Protein AF-A0A5S9M7Z3-F1 (afdb_monomer)

InterPro domains:
  IPR012963 HAAS transmembrane region [PF08006] (39-152)

Secondary structure (DSSP, 8-state):
---S-HHHHHHHHHHHHHTTSSTTHHHHHHHHHHHHHHHHHHHHHHTT--EE-HHHHHHHHHHHHHHHHHHHHHHHHHTTS-HHHHHHHHHHHHHHHHHHHHHHHHHHHHH---SEE--HHHHHHHHHHHHHHHHHHHHHTT--GGGGHHHHHHHHHHHHHHTT---HHHHHHHHHHHHHHHHHHHHHHHHHHHHHHHHHS--

Structure (mmCIF, N/CA/C/O backbone):
data_AF-A0A5S9M7Z3-F1
#
_entry.id   AF-A0A5S9M7Z3-F1
#
loop_
_atom_site.group_PDB
_atom_site.id
_atom_site.type_symbol
_atom_site.label_atom_id
_atom_site.label_alt_id
_atom_site.label_comp_id
_atom_site.label_asym_id
_atom_site.label_entity_id
_atom_site.label_seq_id
_atom_site.pdbx_PDB_ins_code
_atom_site.Cartn_x
_atom_site.Cartn_y
_atom_site.Cartn_z
_atom_site.occupancy
_atom_site.B_iso_or_equiv
_atom_site.auth_seq_id
_atom_site.auth_comp_id
_atom_site.auth_asym_id
_atom_site.auth_atom_id
_atom_site.pdbx_PDB_model_num
ATOM 1 N N . MET A 1 1 ? 24.357 5.853 -33.234 1.00 45.34 1 MET A N 1
ATOM 2 C CA . MET A 1 1 ? 24.648 4.728 -32.318 1.00 45.34 1 MET A CA 1
ATOM 3 C C . MET A 1 1 ? 23.392 4.121 -31.681 1.00 45.34 1 MET A C 1
ATOM 5 O O . MET A 1 1 ? 23.542 3.237 -30.861 1.00 45.34 1 MET A O 1
ATOM 9 N N . PHE A 1 2 ? 22.171 4.491 -32.098 1.00 53.12 2 PHE A N 1
ATOM 10 C CA . PHE A 1 2 ? 20.954 3.718 -31.812 1.00 53.12 2 PHE A CA 1
ATOM 11 C C . PHE A 1 2 ? 20.061 3.776 -33.053 1.00 53.12 2 PHE A C 1
ATOM 13 O O . PHE A 1 2 ? 19.566 4.842 -33.404 1.00 53.12 2 PHE A O 1
ATOM 20 N N . GLY A 1 3 ? 19.961 2.661 -33.772 1.00 53.69 3 GLY A N 1
ATOM 21 C CA . GLY A 1 3 ? 19.149 2.518 -34.987 1.00 53.69 3 GLY A CA 1
ATOM 22 C C . GLY A 1 3 ? 18.414 1.176 -35.057 1.00 53.69 3 GLY A C 1
ATOM 23 O O . GLY A 1 3 ? 17.932 0.806 -36.120 1.00 53.69 3 GLY A O 1
ATOM 24 N N . GLY A 1 4 ? 18.370 0.434 -33.945 1.00 66.19 4 GLY A N 1
ATOM 25 C CA . GLY A 1 4 ? 17.623 -0.818 -33.819 1.00 66.19 4 GLY A CA 1
ATOM 26 C C . GLY A 1 4 ? 16.216 -0.598 -33.258 1.00 66.19 4 GLY A C 1
ATOM 27 O O . GLY A 1 4 ? 15.961 0.411 -32.598 1.00 66.19 4 GLY A O 1
ATOM 28 N N . ASP A 1 5 ? 15.318 -1.554 -33.517 1.00 80.69 5 ASP A N 1
ATOM 29 C CA . ASP A 1 5 ? 13.967 -1.609 -32.942 1.00 80.69 5 ASP A CA 1
ATOM 30 C C . ASP A 1 5 ? 14.034 -1.465 -31.404 1.00 80.69 5 ASP A C 1
ATOM 32 O O . ASP A 1 5 ? 14.809 -2.188 -30.769 1.00 80.69 5 ASP A O 1
ATOM 36 N N . PRO A 1 6 ? 13.255 -0.562 -30.774 1.00 76.50 6 PRO A N 1
ATOM 37 C CA . PRO A 1 6 ? 13.297 -0.311 -29.329 1.00 76.50 6 PRO A CA 1
ATOM 38 C C . PRO A 1 6 ? 13.106 -1.561 -28.459 1.00 76.50 6 PRO A C 1
ATOM 40 O O . PRO A 1 6 ? 13.576 -1.582 -27.321 1.00 76.50 6 PRO A O 1
ATOM 43 N N . ARG A 1 7 ? 12.469 -2.620 -28.979 1.00 79.75 7 ARG A N 1
ATOM 44 C CA . ARG A 1 7 ? 12.382 -3.909 -28.276 1.00 79.75 7 ARG A CA 1
ATOM 45 C C . ARG A 1 7 ? 13.730 -4.614 -28.198 1.00 79.75 7 ARG A C 1
ATOM 47 O O . ARG A 1 7 ? 14.071 -5.119 -27.138 1.00 79.75 7 ARG A O 1
ATOM 54 N N . SER A 1 8 ? 14.508 -4.598 -29.281 1.00 80.56 8 SER A N 1
ATOM 55 C CA . SER A 1 8 ? 15.839 -5.214 -29.327 1.00 80.56 8 SER A CA 1
ATOM 56 C C . SER A 1 8 ? 16.773 -4.592 -28.293 1.00 80.56 8 SER A C 1
ATOM 58 O O . SER A 1 8 ? 17.466 -5.309 -27.579 1.00 80.56 8 SER A O 1
ATOM 60 N N . TYR A 1 9 ? 16.740 -3.263 -28.163 1.00 82.31 9 TYR A N 1
ATOM 61 C CA . TYR A 1 9 ? 17.523 -2.553 -27.151 1.00 82.31 9 TYR A CA 1
ATOM 62 C C . TYR A 1 9 ? 17.089 -2.918 -25.723 1.00 82.31 9 TYR A C 1
ATOM 64 O O . TYR A 1 9 ? 17.921 -3.185 -24.859 1.00 82.31 9 TYR A O 1
ATOM 72 N N . ALA A 1 10 ? 15.780 -2.969 -25.468 1.00 82.69 10 ALA A N 1
ATOM 73 C CA . ALA A 1 10 ? 15.263 -3.340 -24.157 1.00 82.69 10 ALA A CA 1
ATOM 74 C C . ALA A 1 10 ? 15.554 -4.804 -23.788 1.00 82.69 10 ALA A C 1
ATOM 76 O O . ALA A 1 10 ? 15.799 -5.090 -22.619 1.00 82.69 10 ALA A O 1
ATOM 77 N N . ASP A 1 11 ? 15.552 -5.719 -24.759 1.00 83.19 11 ASP A N 1
ATOM 78 C CA . ASP A 1 11 ? 15.888 -7.129 -24.544 1.00 83.19 11 ASP A CA 1
ATOM 79 C C . ASP A 1 11 ? 17.384 -7.327 -24.253 1.00 83.19 11 ASP A C 1
ATOM 81 O O . ASP A 1 11 ? 17.737 -8.150 -23.406 1.00 83.19 11 ASP A O 1
ATOM 85 N N . GLU A 1 12 ? 18.268 -6.569 -24.910 1.00 83.44 12 GLU A N 1
ATOM 86 C CA . GLU A 1 12 ? 19.701 -6.538 -24.583 1.00 83.44 12 GLU A CA 1
ATOM 87 C C . GLU A 1 12 ? 19.929 -6.016 -23.160 1.00 83.44 12 GLU A C 1
ATOM 89 O O . GLU A 1 12 ? 20.566 -6.692 -22.350 1.00 83.44 12 GLU A O 1
ATOM 94 N N . LEU A 1 13 ? 19.302 -4.891 -22.810 1.00 81.38 13 LEU A N 1
ATOM 95 C CA . LEU A 1 13 ? 19.370 -4.319 -21.465 1.00 81.38 13 LEU A CA 1
ATOM 96 C C . LEU A 1 13 ? 18.805 -5.277 -20.400 1.00 81.38 13 LEU A C 1
ATOM 98 O O . LEU A 1 13 ? 19.371 -5.437 -19.318 1.00 81.38 13 LEU A O 1
ATOM 102 N N . ALA A 1 14 ? 17.692 -5.953 -20.698 1.00 80.50 14 ALA A N 1
ATOM 103 C CA . ALA A 1 14 ? 17.092 -6.929 -19.797 1.00 80.50 14 ALA A CA 1
ATOM 104 C C . ALA A 1 14 ? 18.010 -8.138 -19.578 1.00 80.50 14 ALA A C 1
ATOM 106 O O . ALA A 1 14 ? 18.090 -8.637 -18.454 1.00 80.50 14 ALA A O 1
ATOM 107 N N . LYS A 1 15 ? 18.726 -8.599 -20.613 1.00 80.12 15 LYS A N 1
ATOM 108 C CA . LYS A 1 15 ? 19.717 -9.677 -20.479 1.00 80.12 15 LYS A CA 1
ATOM 109 C C . LYS A 1 15 ? 20.857 -9.268 -19.552 1.00 80.12 15 LYS A C 1
ATOM 111 O O . LYS A 1 15 ? 21.177 -10.050 -18.657 1.00 80.12 15 LYS A O 1
ATOM 116 N N . GLU A 1 16 ? 21.382 -8.053 -19.690 1.00 78.56 16 GLU A N 1
ATOM 117 C CA . GLU A 1 16 ? 22.427 -7.518 -18.805 1.00 78.56 16 GLU A CA 1
ATOM 118 C C . GLU A 1 16 ? 21.957 -7.398 -17.345 1.00 78.56 16 GLU A C 1
ATOM 120 O O . GLU A 1 16 ? 22.662 -7.809 -16.424 1.00 78.56 16 GLU A O 1
ATOM 125 N N . LEU A 1 17 ? 20.729 -6.922 -17.112 1.00 72.44 17 LEU A N 1
ATOM 126 C CA . LEU A 1 17 ? 20.153 -6.780 -15.765 1.00 72.44 17 LEU A CA 1
ATOM 127 C C . LEU A 1 17 ? 19.792 -8.123 -15.105 1.00 72.44 17 LEU A C 1
ATOM 129 O O . LEU A 1 17 ? 19.867 -8.263 -13.879 1.00 72.44 17 LEU A O 1
ATOM 133 N N . SER A 1 18 ? 19.392 -9.114 -15.907 1.00 64.94 18 SER A N 1
ATOM 134 C CA . SER A 1 18 ? 18.874 -10.403 -15.434 1.00 64.94 18 SER A CA 1
ATOM 135 C C . SER A 1 18 ? 19.915 -11.313 -14.775 1.00 64.94 18 SER A C 1
ATOM 137 O O . SER A 1 18 ? 19.522 -12.265 -14.098 1.00 64.94 18 SER A O 1
ATOM 139 N N . GLY A 1 19 ? 21.207 -11.018 -14.951 1.00 62.03 19 GLY A N 1
ATOM 140 C CA . GLY A 1 19 ? 22.310 -11.797 -14.387 1.00 62.03 19 GLY A CA 1
ATOM 141 C C . GLY A 1 19 ? 22.445 -11.693 -12.864 1.00 62.03 19 GLY A C 1
ATOM 142 O O . GLY A 1 19 ? 22.909 -12.649 -12.257 1.00 62.03 19 GLY A O 1
ATOM 143 N N . ASN A 1 20 ? 21.987 -10.591 -12.246 1.00 57.59 20 ASN A N 1
ATOM 144 C CA . ASN A 1 20 ? 22.277 -10.290 -10.832 1.00 57.59 20 ASN A CA 1
ATOM 145 C C . ASN A 1 20 ? 21.049 -10.058 -9.920 1.00 57.59 20 ASN A C 1
ATOM 147 O O . ASN A 1 20 ? 21.239 -9.912 -8.722 1.00 57.59 20 ASN A O 1
ATOM 151 N N . HIS A 1 21 ? 19.808 -10.008 -10.433 1.00 58.38 21 HIS A N 1
ATOM 152 C CA . HIS A 1 21 ? 18.656 -9.478 -9.660 1.00 58.38 21 HIS A CA 1
ATOM 153 C C . HIS A 1 21 ? 17.402 -10.373 -9.617 1.00 58.38 21 HIS A C 1
ATOM 155 O O . HIS A 1 21 ? 16.351 -9.948 -9.136 1.00 58.38 21 HIS A O 1
ATOM 161 N N . LYS A 1 22 ? 17.457 -11.609 -10.134 1.00 57.62 22 LYS A N 1
ATOM 162 C CA . LYS A 1 22 ? 16.287 -12.512 -10.104 1.00 57.62 22 LYS A CA 1
ATOM 163 C C . LYS A 1 22 ? 15.965 -13.037 -8.700 1.00 57.62 22 LYS A C 1
ATOM 165 O O . LYS A 1 22 ? 14.797 -13.294 -8.420 1.00 57.62 22 LYS A O 1
ATOM 170 N N . GLU A 1 23 ? 16.969 -13.184 -7.836 1.00 57.03 23 GLU A N 1
ATOM 171 C CA . GLU A 1 23 ? 16.806 -13.745 -6.485 1.00 57.03 23 GLU A CA 1
ATOM 172 C C . GLU A 1 23 ? 16.138 -12.767 -5.500 1.00 57.03 23 GLU A C 1
ATOM 174 O O . GLU A 1 23 ? 15.433 -13.203 -4.590 1.00 57.03 23 GLU A O 1
ATOM 179 N N . ASP A 1 24 ? 16.224 -11.455 -5.743 1.00 68.12 24 ASP A N 1
ATOM 180 C CA . ASP A 1 24 ? 15.694 -10.425 -4.834 1.00 68.12 24 ASP A CA 1
ATOM 181 C C . ASP A 1 24 ? 14.187 -10.150 -4.992 1.00 68.12 24 ASP A C 1
ATOM 183 O O . ASP A 1 24 ? 13.569 -9.484 -4.156 1.00 68.12 24 ASP A O 1
ATOM 187 N N . TRP A 1 25 ? 13.544 -10.670 -6.043 1.00 71.06 25 TRP A N 1
ATOM 188 C CA . TRP A 1 25 ? 12.137 -10.352 -6.316 1.00 71.06 25 TRP A CA 1
ATOM 189 C C . TRP A 1 25 ? 11.170 -11.075 -5.369 1.00 71.06 25 TRP A C 1
ATOM 191 O O . TRP A 1 25 ? 10.146 -10.521 -4.967 1.00 71.06 25 TRP A O 1
ATOM 201 N N . VAL A 1 26 ? 11.485 -12.315 -4.988 1.00 75.00 26 VAL A N 1
ATOM 202 C CA . VAL A 1 26 ? 10.651 -13.116 -4.078 1.00 75.00 26 VAL A CA 1
ATOM 203 C C . VAL A 1 26 ? 10.536 -12.474 -2.690 1.00 75.00 26 VAL A C 1
ATOM 205 O O . VAL A 1 26 ? 9.399 -12.272 -2.251 1.00 75.00 26 VAL A O 1
ATOM 208 N N . PRO A 1 27 ? 11.639 -12.107 -2.000 1.00 76.81 27 PRO A N 1
ATOM 209 C CA . PRO A 1 27 ? 11.545 -11.426 -0.710 1.00 76.81 27 PRO A CA 1
ATOM 210 C C . PRO A 1 27 ? 10.868 -10.056 -0.821 1.00 76.81 27 PRO A C 1
ATOM 212 O O . PRO A 1 27 ? 10.156 -9.659 0.096 1.00 76.81 27 PRO A O 1
ATOM 215 N N . PHE A 1 28 ? 11.010 -9.354 -1.948 1.00 75.81 28 PHE A N 1
ATOM 216 C CA . PHE A 1 28 ? 10.302 -8.094 -2.174 1.00 75.81 28 PHE A CA 1
ATOM 217 C C . PHE A 1 28 ? 8.781 -8.282 -2.293 1.00 75.81 28 PHE A C 1
ATOM 219 O O . PHE A 1 28 ? 8.012 -7.580 -1.636 1.00 75.81 28 PHE A O 1
ATOM 226 N N . VAL A 1 29 ? 8.326 -9.246 -3.101 1.00 77.31 29 VAL A N 1
ATOM 227 C CA . VAL A 1 29 ? 6.890 -9.518 -3.277 1.00 77.31 29 VAL A CA 1
ATOM 228 C C . VAL A 1 29 ? 6.275 -10.048 -1.992 1.00 77.31 29 VAL A C 1
ATOM 230 O O . VAL A 1 29 ? 5.212 -9.575 -1.599 1.00 77.31 29 VAL A O 1
ATOM 233 N N . SER A 1 30 ? 6.930 -10.984 -1.303 1.00 78.75 30 SER A N 1
ATOM 234 C CA . SER A 1 30 ? 6.427 -11.483 -0.020 1.00 78.75 30 SER A CA 1
ATOM 235 C C . SER A 1 30 ? 6.346 -10.361 1.012 1.00 78.75 30 SER A C 1
ATOM 237 O O . SER A 1 30 ? 5.345 -10.250 1.722 1.00 78.75 30 SER A O 1
ATOM 239 N N . ALA A 1 31 ? 7.338 -9.469 1.029 1.00 79.25 31 ALA A N 1
ATOM 240 C CA . ALA A 1 31 ? 7.324 -8.324 1.910 1.00 79.25 31 ALA A CA 1
ATOM 241 C C . ALA A 1 31 ? 6.169 -7.356 1.603 1.00 79.25 31 ALA A C 1
ATOM 243 O O . ALA A 1 31 ? 5.483 -6.888 2.514 1.00 79.25 31 ALA A O 1
ATOM 244 N N . PHE A 1 32 ? 5.911 -7.094 0.322 1.00 80.69 32 PHE A N 1
ATOM 245 C CA . PHE A 1 32 ? 4.779 -6.283 -0.117 1.00 80.69 32 PHE A CA 1
ATOM 246 C C . PHE A 1 32 ? 3.434 -6.895 0.305 1.00 80.69 32 PHE A C 1
ATOM 248 O O . PHE A 1 32 ? 2.579 -6.185 0.838 1.00 80.69 32 PHE A O 1
ATOM 255 N N . LEU A 1 33 ? 3.263 -8.212 0.132 1.00 81.56 33 LEU A N 1
ATOM 256 C CA . LEU A 1 33 ? 2.055 -8.927 0.557 1.00 81.56 33 LEU A CA 1
ATOM 257 C C . LEU A 1 33 ? 1.835 -8.797 2.068 1.00 81.56 33 LEU A C 1
ATOM 259 O O . LEU A 1 33 ? 0.763 -8.380 2.499 1.00 81.56 33 LEU A O 1
ATOM 263 N N . ILE A 1 34 ? 2.859 -9.100 2.869 1.00 82.44 34 ILE A N 1
ATOM 264 C CA . ILE A 1 34 ? 2.787 -9.044 4.335 1.00 82.44 34 ILE A CA 1
ATOM 265 C C . ILE A 1 34 ? 2.483 -7.618 4.810 1.00 82.44 34 ILE A C 1
ATOM 267 O O . ILE A 1 34 ? 1.569 -7.412 5.609 1.00 82.44 34 ILE A O 1
ATOM 271 N N . GLY A 1 35 ? 3.196 -6.620 4.281 1.00 81.12 35 GLY A N 1
ATOM 272 C CA . GLY A 1 35 ? 2.982 -5.220 4.643 1.00 81.12 35 GLY A CA 1
ATOM 273 C C . GLY A 1 35 ? 1.572 -4.728 4.305 1.00 81.12 35 GLY A C 1
ATOM 274 O O . GLY A 1 35 ? 0.942 -4.037 5.107 1.00 81.12 35 GLY A O 1
ATOM 275 N N . SER A 1 36 ? 1.035 -5.131 3.153 1.00 79.38 36 SER A N 1
ATOM 276 C CA . SER A 1 36 ? -0.333 -4.793 2.759 1.00 79.38 36 SER A CA 1
ATOM 277 C C . SER A 1 36 ? -1.388 -5.467 3.643 1.00 79.38 36 SER A C 1
ATOM 279 O O . SER A 1 36 ? -2.439 -4.872 3.874 1.00 79.38 36 SER A O 1
ATOM 281 N N . LEU A 1 37 ? -1.134 -6.674 4.159 1.00 80.75 37 LEU A N 1
ATOM 282 C CA . LEU A 1 37 ? -2.049 -7.328 5.101 1.00 80.75 37 LEU A CA 1
ATOM 283 C C . LEU A 1 37 ? -2.088 -6.591 6.441 1.00 80.75 37 LEU A C 1
ATOM 285 O O . LEU A 1 37 ? -3.174 -6.335 6.957 1.00 80.75 37 LEU A O 1
ATOM 289 N N . PHE A 1 38 ? -0.932 -6.176 6.971 1.00 83.00 38 PHE A N 1
ATOM 290 C CA . PHE A 1 38 ? -0.885 -5.346 8.181 1.00 83.00 38 PHE A CA 1
ATOM 291 C C . PHE A 1 38 ? -1.643 -4.033 7.999 1.00 83.00 38 PHE A C 1
ATOM 293 O O . PHE A 1 38 ? -2.388 -3.622 8.887 1.00 83.00 38 PHE A O 1
ATOM 300 N N . TYR A 1 39 ? -1.495 -3.397 6.834 1.00 80.06 39 TYR A N 1
ATOM 301 C CA . TYR A 1 39 ? -2.226 -2.179 6.502 1.00 80.06 39 TYR A CA 1
ATOM 302 C C . TYR A 1 39 ? -3.741 -2.396 6.496 1.00 80.06 39 TYR A C 1
ATOM 304 O O . TYR A 1 39 ? -4.479 -1.600 7.074 1.00 80.06 39 TYR A O 1
ATOM 312 N N . MET A 1 40 ? -4.204 -3.476 5.868 1.00 79.50 40 MET A N 1
ATOM 313 C CA . MET A 1 40 ? -5.628 -3.777 5.768 1.00 79.50 40 MET A CA 1
ATOM 314 C C . MET A 1 40 ? -6.240 -4.051 7.144 1.00 79.50 40 MET A C 1
ATOM 316 O O . MET A 1 40 ? -7.234 -3.427 7.503 1.00 79.50 40 MET A O 1
ATOM 320 N N . ILE A 1 41 ? -5.583 -4.886 7.957 1.00 80.38 41 ILE A N 1
ATOM 321 C CA . ILE A 1 41 ? -6.048 -5.201 9.314 1.00 80.38 41 ILE A CA 1
ATOM 322 C C . ILE A 1 41 ? -6.068 -3.945 10.192 1.00 80.38 41 ILE A C 1
ATOM 324 O O . ILE A 1 41 ? -7.006 -3.742 10.961 1.00 80.38 41 ILE A O 1
ATOM 328 N N . LEU A 1 42 ? -5.059 -3.077 10.068 1.00 81.75 42 LEU A N 1
ATOM 329 C CA . LEU A 1 42 ? -5.029 -1.794 10.765 1.00 81.75 42 LEU A CA 1
ATOM 330 C C . LEU A 1 42 ? -6.182 -0.881 10.318 1.00 81.75 42 LEU A C 1
ATOM 332 O O . LEU A 1 42 ? -6.823 -0.258 11.160 1.00 81.75 42 LEU A O 1
ATOM 336 N N . SER A 1 43 ? -6.474 -0.817 9.017 1.00 78.50 43 SER A N 1
ATOM 337 C CA . SER A 1 43 ? -7.566 -0.006 8.468 1.00 78.50 43 SER A CA 1
ATOM 338 C C . SER A 1 43 ? -8.941 -0.470 8.955 1.00 78.50 43 SER A C 1
ATOM 340 O O . SER A 1 43 ? -9.759 0.360 9.365 1.00 78.50 43 SER A O 1
ATOM 342 N N . ASP A 1 44 ? -9.176 -1.780 8.974 1.00 77.38 44 ASP A N 1
ATOM 343 C CA . ASP A 1 44 ? -10.413 -2.388 9.471 1.00 77.38 44 ASP A CA 1
ATOM 344 C C . ASP A 1 44 ? -10.551 -2.198 10.984 1.00 77.38 44 ASP A C 1
ATOM 346 O O . ASP A 1 44 ? -11.619 -1.815 11.475 1.00 77.38 44 ASP A O 1
ATOM 350 N N . ALA A 1 45 ? -9.442 -2.354 11.720 1.00 78.25 45 ALA A N 1
ATOM 351 C CA . ALA A 1 45 ? -9.385 -2.058 13.143 1.00 78.25 45 ALA A CA 1
ATOM 352 C C . ALA A 1 45 ? -9.754 -0.602 13.414 1.00 78.25 45 ALA A C 1
ATOM 354 O O . ALA A 1 45 ? -10.589 -0.343 14.270 1.00 78.25 45 ALA A O 1
ATOM 355 N N . ILE A 1 46 ? -9.210 0.356 12.669 1.00 75.06 46 ILE A N 1
ATOM 356 C CA . ILE A 1 46 ? -9.531 1.778 12.829 1.00 75.06 46 ILE A CA 1
ATOM 357 C C . ILE A 1 46 ? -10.976 2.083 12.418 1.00 75.06 46 ILE A C 1
ATOM 359 O O . ILE A 1 46 ? -11.626 2.902 13.053 1.00 75.06 46 ILE A O 1
ATOM 363 N N . SER A 1 47 ? -11.528 1.3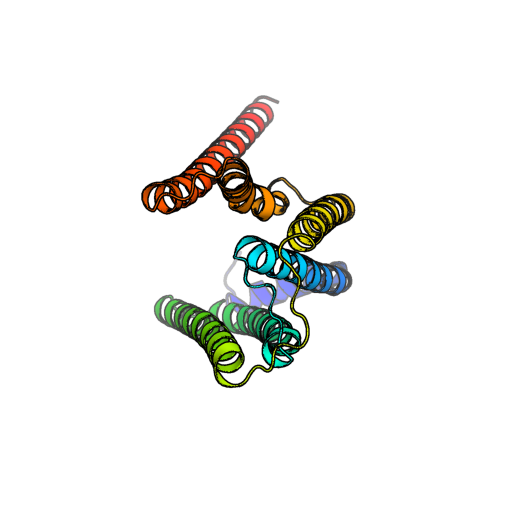90 11.429 1.00 71.75 47 SER A N 1
ATOM 364 C CA . SER A 1 47 ? -12.895 1.636 10.950 1.00 71.75 47 SER A CA 1
ATOM 365 C C . SER A 1 47 ? -13.988 0.994 11.818 1.00 71.75 47 SER A C 1
ATOM 367 O O . SER A 1 47 ? -15.151 1.007 11.431 1.00 71.75 47 SER A O 1
ATOM 369 N N . GLN A 1 48 ? -13.626 0.419 12.973 1.00 67.56 48 GLN A N 1
ATOM 370 C CA . GLN A 1 48 ? -14.510 -0.343 13.873 1.00 67.56 48 GLN A CA 1
ATOM 371 C C . GLN A 1 48 ? -15.140 -1.594 13.235 1.00 67.56 48 GLN A C 1
ATOM 373 O O . GLN A 1 48 ? -16.015 -2.220 13.826 1.00 67.56 48 GLN A O 1
ATOM 378 N N . ASN A 1 49 ? -14.653 -2.005 12.063 1.00 65.56 49 ASN A N 1
ATOM 379 C CA . ASN A 1 49 ? -15.163 -3.143 11.306 1.00 65.56 49 ASN A CA 1
ATOM 380 C C . ASN A 1 49 ? -14.280 -4.369 11.550 1.00 65.56 49 ASN A C 1
ATOM 382 O O . ASN A 1 49 ? -13.667 -4.907 10.637 1.00 65.56 49 ASN A O 1
ATOM 386 N N . LEU A 1 50 ? -14.201 -4.818 12.804 1.00 63.59 50 LEU A N 1
ATOM 387 C CA . LEU A 1 50 ? -13.444 -6.019 13.178 1.00 63.59 50 LEU A CA 1
ATOM 388 C C . LEU A 1 50 ? -14.302 -7.289 13.105 1.00 63.59 50 LEU A C 1
ATOM 390 O O . LEU A 1 50 ? -14.227 -8.147 13.986 1.00 63.59 50 LEU A O 1
ATOM 394 N N . SER A 1 51 ? -15.133 -7.381 12.067 1.00 66.62 51 SER A N 1
ATOM 395 C CA . SER A 1 51 ? -15.884 -8.580 11.712 1.00 66.62 51 SER A CA 1
ATOM 396 C C . SER A 1 51 ? -15.275 -9.189 10.456 1.00 66.62 51 SER A C 1
ATOM 398 O O . SER A 1 51 ? -15.496 -8.678 9.362 1.00 66.62 51 SER A O 1
ATOM 400 N N . TYR A 1 52 ? -14.511 -10.270 10.600 1.00 67.31 52 TYR A N 1
ATOM 401 C CA . TYR A 1 52 ? -13.925 -10.954 9.446 1.00 67.31 52 TYR A CA 1
ATOM 402 C C . TYR A 1 52 ? -14.721 -12.215 9.113 1.00 67.31 52 TYR A C 1
ATOM 404 O O . TYR A 1 52 ? -14.919 -13.076 9.977 1.00 67.31 52 TYR A O 1
ATOM 412 N N . SER A 1 53 ? -15.148 -12.346 7.855 1.00 75.75 53 SER A N 1
ATOM 413 C CA . SER A 1 53 ? -15.634 -13.614 7.305 1.00 75.75 53 SER A CA 1
ATOM 414 C C . SER A 1 53 ? -14.531 -14.344 6.529 1.00 75.75 53 SER A C 1
ATOM 416 O O . SER A 1 53 ? -13.478 -13.778 6.221 1.00 75.75 53 SER A O 1
ATOM 418 N N . TRP A 1 54 ? -14.789 -15.600 6.152 1.00 72.19 54 TRP A N 1
ATOM 419 C CA . TRP A 1 54 ? -13.916 -16.367 5.252 1.00 72.19 54 TRP A CA 1
ATOM 420 C C . TRP A 1 54 ? -13.652 -15.639 3.928 1.00 72.19 54 TRP A C 1
ATOM 422 O O . TRP A 1 54 ? -12.550 -15.731 3.382 1.00 72.19 54 TRP A O 1
ATOM 432 N N . PHE A 1 55 ? -14.639 -14.889 3.428 1.00 73.81 55 PHE A N 1
ATOM 433 C CA . PHE A 1 55 ? -14.519 -14.147 2.176 1.00 73.81 55 PHE A CA 1
ATOM 434 C C . PHE A 1 55 ? -13.543 -12.983 2.299 1.00 73.81 55 PHE A C 1
ATOM 436 O O . PHE A 1 55 ? -12.733 -12.791 1.399 1.00 73.81 55 PHE A O 1
ATOM 443 N N . ALA A 1 56 ? -13.555 -12.257 3.417 1.00 73.44 56 ALA A N 1
ATOM 444 C CA . ALA A 1 56 ? -12.548 -11.237 3.684 1.00 73.44 56 ALA A CA 1
ATOM 445 C C . ALA A 1 56 ? -11.159 -11.870 3.870 1.00 73.44 56 ALA A C 1
ATOM 447 O O . ALA A 1 56 ? -10.191 -11.455 3.232 1.00 73.44 56 ALA A O 1
ATOM 448 N N . LEU A 1 57 ? -11.063 -12.920 4.695 1.00 77.19 57 LE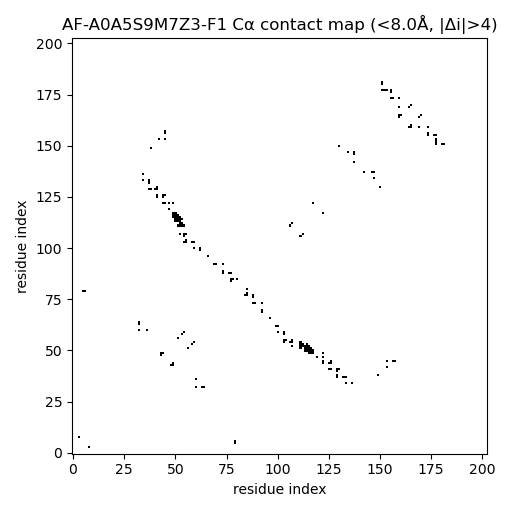U A N 1
ATOM 449 C CA . LEU A 1 57 ? -9.776 -13.501 5.084 1.00 77.19 57 LEU A CA 1
ATOM 450 C C . LEU A 1 57 ? -9.002 -14.105 3.904 1.00 77.19 57 LEU A C 1
ATOM 452 O O . LEU A 1 57 ? -7.783 -13.984 3.848 1.00 77.19 57 LEU A O 1
ATOM 456 N N . ILE A 1 58 ? -9.701 -14.757 2.969 1.00 81.94 58 ILE A N 1
ATOM 457 C CA . ILE A 1 58 ? -9.091 -15.403 1.795 1.00 81.94 58 ILE A CA 1
ATOM 458 C C . ILE A 1 58 ? -9.177 -14.503 0.562 1.00 81.94 58 ILE A C 1
ATOM 460 O O . ILE A 1 58 ? -8.228 -14.420 -0.221 1.00 81.94 58 ILE A O 1
ATOM 464 N N . GLY A 1 59 ? -10.304 -13.816 0.379 1.00 82.44 59 GLY A N 1
ATOM 465 C CA . GLY A 1 59 ? -10.558 -13.021 -0.814 1.00 82.44 59 GLY A CA 1
ATOM 466 C C . GLY A 1 59 ? -9.596 -11.850 -0.939 1.00 82.44 59 GLY A C 1
ATOM 467 O O . GLY A 1 59 ? -9.061 -11.628 -2.025 1.00 82.44 59 GLY A O 1
ATOM 468 N N . TYR A 1 60 ? -9.345 -11.107 0.143 1.00 82.94 60 TYR A N 1
ATOM 469 C CA . TYR A 1 60 ? -8.475 -9.935 0.064 1.00 82.94 60 TYR A CA 1
ATOM 470 C C . TYR A 1 60 ? -7.025 -10.286 -0.314 1.00 82.94 60 TYR A C 1
ATOM 472 O O . TYR A 1 60 ? -6.527 -9.683 -1.269 1.00 82.94 60 TYR A O 1
ATOM 480 N N . PRO A 1 61 ? -6.351 -11.278 0.313 1.00 85.62 61 PRO A N 1
ATOM 481 C CA . PRO A 1 61 ? -5.046 -11.741 -0.160 1.00 85.62 61 PRO A CA 1
ATOM 482 C C . PRO A 1 61 ? -5.066 -12.212 -1.619 1.00 85.62 61 PRO A C 1
ATOM 484 O O . PRO A 1 61 ? -4.147 -11.909 -2.379 1.00 85.62 61 PRO A O 1
ATOM 487 N N . LEU A 1 62 ? -6.118 -12.923 -2.036 1.00 88.00 62 LEU A N 1
ATOM 488 C CA . LEU A 1 62 ? -6.233 -13.437 -3.400 1.00 88.00 62 LEU A CA 1
ATOM 489 C C . LEU A 1 62 ? -6.340 -12.303 -4.425 1.00 88.00 62 LEU A C 1
ATOM 491 O O . LEU A 1 62 ? -5.632 -12.310 -5.433 1.00 88.00 62 LEU A O 1
ATOM 495 N N . VAL A 1 63 ? -7.172 -11.296 -4.155 1.00 89.06 63 VAL A N 1
ATOM 496 C CA . VAL A 1 63 ? -7.286 -10.109 -5.012 1.00 89.06 63 VAL A CA 1
ATOM 497 C C . VAL A 1 63 ? -6.002 -9.297 -5.009 1.00 89.06 63 VAL A C 1
ATOM 499 O O . VAL A 1 63 ? -5.626 -8.764 -6.049 1.00 89.06 63 VAL A O 1
ATO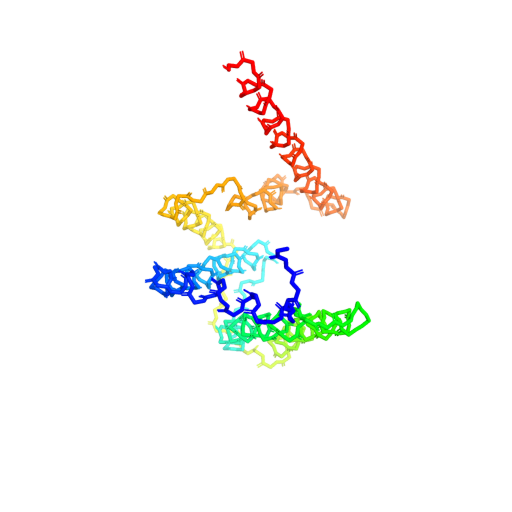M 502 N N . LEU A 1 64 ? -5.286 -9.232 -3.891 1.00 86.81 64 LEU A N 1
ATOM 503 C CA . LEU A 1 64 ? -3.981 -8.585 -3.831 1.00 86.81 64 LEU A CA 1
ATOM 504 C C . LEU A 1 64 ? -2.983 -9.275 -4.781 1.00 86.81 64 LEU A C 1
ATOM 506 O O . LEU A 1 64 ? -2.388 -8.612 -5.630 1.00 86.81 64 LEU A O 1
ATOM 510 N N . VAL A 1 65 ? -2.850 -10.603 -4.710 1.00 88.38 65 VAL A N 1
ATOM 511 C CA . VAL A 1 65 ? -1.971 -11.371 -5.612 1.00 88.38 65 VAL A CA 1
ATOM 512 C C . VAL A 1 65 ? -2.391 -11.191 -7.074 1.00 88.38 65 VAL A C 1
ATOM 514 O O . VAL A 1 65 ? -1.544 -10.929 -7.930 1.00 88.38 65 VAL A O 1
ATOM 517 N N . ALA A 1 66 ? -3.693 -11.259 -7.363 1.00 89.50 66 ALA A N 1
ATOM 518 C CA . ALA A 1 66 ? -4.218 -11.031 -8.706 1.00 89.50 66 ALA A CA 1
ATOM 519 C C . ALA A 1 66 ? -3.887 -9.620 -9.228 1.00 89.50 66 ALA A C 1
ATOM 521 O O . ALA A 1 66 ? -3.503 -9.473 -10.388 1.00 89.50 66 ALA A O 1
ATOM 522 N N . ASN A 1 67 ? -3.965 -8.595 -8.372 1.00 88.19 67 ASN A N 1
ATOM 523 C CA . ASN A 1 67 ? -3.570 -7.230 -8.722 1.00 88.19 67 ASN A CA 1
ATOM 524 C C . ASN A 1 67 ? -2.080 -7.140 -9.055 1.00 88.19 67 ASN A C 1
ATOM 526 O O . ASN A 1 67 ? -1.736 -6.552 -10.074 1.00 88.19 67 ASN A O 1
ATOM 530 N N . VAL A 1 68 ? -1.197 -7.747 -8.256 1.00 87.75 68 VAL A N 1
ATOM 531 C CA . VAL A 1 68 ? 0.252 -7.745 -8.536 1.00 87.75 68 VAL A CA 1
ATOM 532 C C . VAL A 1 68 ? 0.545 -8.387 -9.892 1.00 87.75 68 VAL A C 1
ATOM 534 O O . VAL A 1 68 ? 1.262 -7.806 -10.707 1.00 87.75 68 VAL A O 1
ATOM 537 N N . ILE A 1 69 ? -0.048 -9.551 -10.171 1.00 89.62 69 ILE A N 1
ATOM 538 C CA . ILE A 1 69 ? 0.119 -10.239 -11.459 1.00 89.62 69 ILE A CA 1
ATOM 539 C C . ILE A 1 69 ? -0.382 -9.355 -12.601 1.00 89.62 69 ILE A C 1
ATOM 541 O O . ILE A 1 69 ? 0.306 -9.192 -13.609 1.00 89.62 69 ILE A O 1
ATOM 545 N N . MET A 1 70 ? -1.562 -8.758 -12.450 1.00 88.81 70 MET A N 1
ATOM 546 C CA . MET A 1 70 ? -2.158 -7.957 -13.508 1.00 88.81 70 MET A CA 1
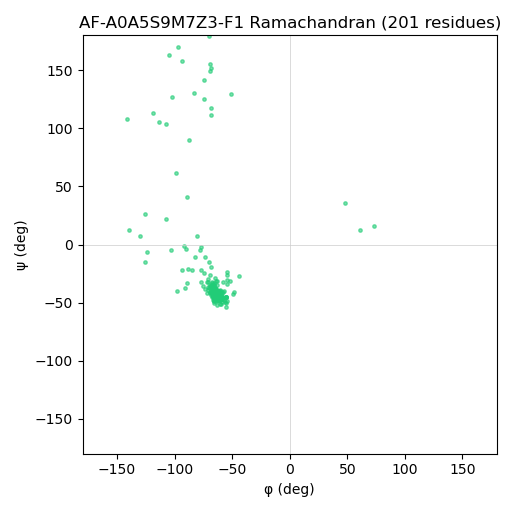ATOM 547 C C . MET A 1 70 ? -1.398 -6.646 -13.744 1.00 88.81 70 MET A C 1
ATOM 549 O O . MET A 1 70 ? -1.201 -6.279 -14.898 1.00 88.81 70 MET A O 1
ATOM 553 N N . ILE A 1 71 ? -0.856 -6.012 -12.697 1.00 88.88 71 ILE A N 1
ATOM 554 C CA . ILE A 1 71 ? 0.097 -4.899 -12.819 1.00 88.88 71 ILE A CA 1
ATOM 555 C C . ILE A 1 71 ? 1.283 -5.329 -13.683 1.00 88.88 71 ILE A C 1
ATOM 557 O O . ILE A 1 71 ? 1.557 -4.685 -14.691 1.00 88.88 71 ILE A O 1
ATOM 561 N N . ILE A 1 72 ? 1.946 -6.440 -13.355 1.00 87.44 72 ILE A N 1
ATOM 562 C CA . ILE A 1 72 ? 3.115 -6.918 -14.111 1.00 87.44 72 ILE A CA 1
ATOM 563 C C . ILE A 1 72 ? 2.754 -7.164 -15.584 1.00 87.44 72 ILE A C 1
ATOM 565 O O . ILE A 1 72 ? 3.465 -6.712 -16.485 1.00 87.44 72 ILE A O 1
ATOM 569 N N . VAL A 1 73 ? 1.636 -7.849 -15.842 1.00 89.12 73 VAL A N 1
ATOM 570 C CA . VAL A 1 73 ? 1.182 -8.173 -17.202 1.00 89.12 73 VAL A CA 1
ATOM 571 C C . VAL A 1 73 ? 0.839 -6.908 -17.992 1.00 89.12 73 VAL A C 1
ATOM 573 O O . VAL A 1 73 ? 1.291 -6.770 -19.127 1.00 89.12 73 VAL A O 1
ATOM 576 N N . MET A 1 74 ? 0.094 -5.967 -17.408 1.00 89.31 74 MET A N 1
ATOM 577 C CA . MET A 1 74 ? -0.328 -4.738 -18.090 1.00 89.31 74 MET A CA 1
ATOM 578 C C . MET A 1 74 ? 0.830 -3.763 -18.311 1.00 89.31 74 MET A C 1
ATOM 580 O O . MET A 1 74 ? 0.903 -3.144 -19.372 1.00 89.31 74 MET A O 1
ATOM 584 N N . PHE A 1 75 ? 1.773 -3.659 -17.370 1.00 86.62 75 PHE A N 1
ATOM 585 C CA . PHE A 1 75 ? 3.002 -2.884 -17.566 1.00 86.62 75 PHE A CA 1
ATOM 586 C C . PHE A 1 75 ? 3.860 -3.471 -18.687 1.00 86.62 75 PHE A C 1
ATOM 588 O O . PHE A 1 75 ? 4.342 -2.742 -19.552 1.00 86.62 75 PHE A O 1
ATOM 595 N N . ARG A 1 76 ? 4.008 -4.799 -18.734 1.00 86.25 76 ARG A N 1
ATOM 596 C CA . ARG A 1 76 ? 4.749 -5.453 -19.817 1.00 86.25 76 ARG A CA 1
ATOM 597 C C . ARG A 1 76 ? 4.046 -5.293 -21.166 1.00 86.25 76 ARG A C 1
ATOM 599 O O . ARG A 1 76 ? 4.709 -5.059 -22.173 1.00 86.25 76 ARG A O 1
ATOM 606 N N . ALA A 1 77 ? 2.718 -5.399 -21.192 1.00 86.25 77 ALA A N 1
ATOM 607 C CA . ALA A 1 77 ? 1.924 -5.216 -22.403 1.00 86.25 77 ALA A CA 1
ATOM 608 C C . ALA A 1 77 ? 1.988 -3.775 -22.930 1.00 86.25 77 ALA A C 1
ATOM 610 O O . ALA A 1 77 ? 1.953 -3.578 -24.144 1.00 86.25 77 ALA A O 1
ATOM 611 N N . SER A 1 78 ? 2.108 -2.781 -22.045 1.00 88.00 78 SER A N 1
ATOM 612 C CA . SER A 1 78 ? 2.103 -1.360 -22.399 1.00 88.00 78 SER A CA 1
ATOM 613 C C . SER A 1 78 ? 3.470 -0.809 -22.832 1.00 88.00 78 SER A C 1
ATOM 615 O O . SER A 1 78 ? 3.499 0.164 -23.583 1.00 88.00 78 SER A O 1
ATOM 617 N N . ALA A 1 79 ? 4.581 -1.453 -22.452 1.00 83.38 79 ALA A N 1
ATOM 618 C CA . ALA A 1 79 ? 5.953 -0.948 -22.619 1.00 83.38 79 ALA A CA 1
ATOM 619 C C . ALA A 1 79 ? 6.339 -0.479 -24.041 1.00 83.38 79 ALA A C 1
ATOM 621 O O . ALA A 1 79 ? 7.129 0.450 -24.182 1.00 83.38 79 ALA A O 1
ATOM 622 N N . PHE A 1 80 ? 5.773 -1.085 -25.091 1.00 82.56 80 PHE A N 1
ATOM 623 C CA . PHE A 1 80 ? 6.066 -0.742 -26.496 1.00 82.56 80 PHE A CA 1
ATOM 624 C C . PHE A 1 80 ? 4.810 -0.404 -27.307 1.00 82.56 80 PHE A C 1
ATOM 626 O O . PHE A 1 80 ? 4.762 -0.641 -28.515 1.00 82.56 80 PHE A O 1
ATOM 633 N N . GLN A 1 81 ? 3.752 0.062 -26.646 1.00 83.75 81 GLN A N 1
ATOM 634 C CA . GLN A 1 81 ? 2.476 0.370 -27.292 1.00 83.75 81 GLN A CA 1
ATOM 635 C C . GLN A 1 81 ? 2.272 1.879 -27.439 1.00 83.75 81 GLN A C 1
ATOM 637 O O . GLN A 1 81 ? 2.926 2.692 -26.792 1.00 83.75 81 GLN A O 1
ATOM 642 N N . THR A 1 82 ? 1.334 2.263 -28.305 1.00 84.69 82 THR A N 1
ATOM 643 C CA . THR A 1 82 ? 0.950 3.667 -28.489 1.00 84.69 82 THR A CA 1
ATOM 644 C C . THR A 1 82 ? 0.241 4.218 -27.252 1.00 84.69 82 THR A C 1
ATOM 646 O O . THR A 1 82 ? -0.451 3.483 -26.547 1.00 84.69 82 THR A O 1
ATOM 649 N N . SER A 1 83 ? 0.347 5.532 -27.026 1.00 83.00 83 SER A N 1
ATOM 650 C CA . SER A 1 83 ? -0.234 6.225 -25.861 1.00 83.00 83 SER A CA 1
ATOM 651 C C . SER A 1 83 ? -1.710 5.868 -25.603 1.00 83.00 83 SER A C 1
ATOM 653 O O . SER A 1 83 ? -2.096 5.581 -24.471 1.00 83.00 83 SER A O 1
ATOM 655 N N . SER A 1 84 ? -2.530 5.750 -26.655 1.00 85.19 84 SER A N 1
ATOM 656 C CA . SER A 1 84 ? -3.942 5.354 -26.527 1.00 85.19 84 SER A CA 1
ATOM 657 C C . SER A 1 84 ? -4.135 3.926 -26.003 1.00 85.19 84 SER A C 1
ATOM 659 O O . SER A 1 84 ? -5.044 3.678 -25.216 1.00 85.19 84 SER A O 1
ATOM 661 N N . ARG A 1 85 ? -3.285 2.973 -26.406 1.00 83.06 85 ARG A N 1
ATOM 662 C CA . ARG A 1 85 ? -3.349 1.588 -25.908 1.00 83.06 85 ARG A CA 1
ATOM 663 C C . ARG A 1 85 ? -2.834 1.485 -24.481 1.00 83.06 85 ARG A C 1
ATOM 665 O O . ARG A 1 85 ? -3.427 0.773 -23.680 1.00 83.06 85 ARG A O 1
ATOM 672 N N . VAL A 1 86 ? -1.783 2.237 -24.154 1.00 87.69 86 VAL A N 1
ATOM 673 C CA . VAL A 1 86 ? -1.279 2.367 -22.782 1.00 87.69 86 VAL A CA 1
ATOM 674 C C . VAL A 1 86 ? -2.394 2.855 -21.858 1.00 87.69 86 VAL A C 1
ATOM 676 O O . VAL A 1 86 ? -2.674 2.202 -20.855 1.00 87.69 86 VAL A O 1
ATOM 679 N N . PHE A 1 87 ? -3.101 3.924 -22.239 1.00 88.38 87 PHE A N 1
ATOM 680 C CA . PHE A 1 87 ? -4.248 4.428 -21.482 1.00 88.38 87 PHE A CA 1
ATOM 681 C C . PHE A 1 87 ? -5.315 3.349 -21.251 1.00 88.38 87 PHE A C 1
ATOM 683 O O . PHE A 1 87 ? -5.764 3.174 -20.123 1.00 88.38 87 PHE A O 1
ATOM 690 N N . LEU A 1 88 ? -5.670 2.573 -22.282 1.00 90.12 88 LEU A N 1
ATOM 691 C CA . LEU A 1 88 ? -6.635 1.475 -22.149 1.00 90.12 88 LEU A CA 1
ATOM 692 C C . LEU A 1 88 ? -6.169 0.385 -21.172 1.00 90.12 88 LEU A C 1
ATOM 694 O O . LEU A 1 88 ? -6.978 -0.081 -20.373 1.00 90.12 88 LEU A O 1
ATOM 698 N N . TYR A 1 89 ? -4.890 -0.007 -21.193 1.00 88.31 89 TYR A N 1
ATOM 699 C CA . TYR A 1 89 ? -4.354 -0.988 -20.238 1.00 88.31 89 TYR A CA 1
ATOM 700 C C . TYR A 1 89 ? -4.423 -0.487 -18.796 1.00 88.31 89 TYR A C 1
ATOM 702 O O . TYR A 1 89 ? -4.863 -1.223 -17.915 1.00 88.31 89 TYR A O 1
ATOM 710 N N . PHE A 1 90 ? -4.066 0.776 -18.552 1.00 89.06 90 PHE A N 1
ATOM 711 C CA . PHE A 1 90 ? -4.190 1.376 -17.222 1.00 89.06 90 PHE A CA 1
ATOM 712 C C . PHE A 1 90 ? -5.649 1.549 -16.789 1.00 89.06 90 PHE A C 1
ATOM 714 O O . PHE A 1 90 ? -5.969 1.365 -15.615 1.00 89.06 90 PHE A O 1
ATOM 721 N N . TRP A 1 91 ? -6.550 1.847 -17.724 1.00 90.44 91 TRP A N 1
ATOM 722 C CA .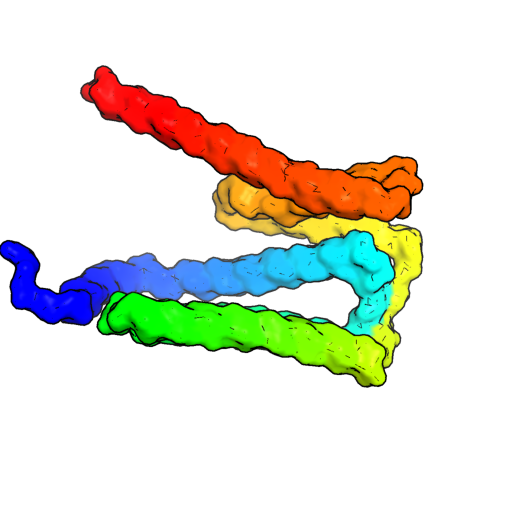 TRP A 1 91 ? -7.976 1.966 -17.437 1.00 90.44 91 TRP A CA 1
ATOM 723 C C . TRP A 1 91 ? -8.596 0.615 -17.060 1.00 90.44 91 TRP A C 1
ATOM 725 O O . TRP A 1 91 ? -9.282 0.515 -16.044 1.00 90.44 91 TRP A O 1
ATOM 735 N N . MET A 1 92 ? -8.279 -0.447 -17.809 1.00 89.62 92 MET A N 1
ATOM 736 C CA . MET A 1 92 ? -8.654 -1.824 -17.461 1.00 89.62 92 MET A CA 1
ATOM 737 C C . MET A 1 92 ? -8.107 -2.228 -16.092 1.00 89.62 92 MET A C 1
ATOM 739 O O . MET A 1 92 ? -8.824 -2.840 -15.300 1.00 89.62 92 MET A O 1
ATOM 743 N N . LEU A 1 93 ? -6.864 -1.840 -15.797 1.00 90.38 93 LEU A N 1
ATOM 744 C CA . LEU A 1 93 ? -6.241 -2.119 -14.512 1.00 90.38 93 LEU A CA 1
ATOM 745 C C . LEU A 1 93 ? -6.996 -1.459 -13.353 1.00 90.38 93 LEU A C 1
ATOM 747 O O . LEU A 1 93 ? -7.329 -2.128 -12.375 1.00 90.38 93 LEU A O 1
ATOM 751 N N . GLY A 1 94 ? -7.338 -0.177 -13.496 1.00 87.75 94 GLY A N 1
ATOM 752 C CA . GLY A 1 94 ? -8.115 0.558 -12.500 1.00 87.75 94 GLY A CA 1
ATOM 753 C C . GLY A 1 94 ? -9.514 -0.025 -12.287 1.00 87.75 94 GLY A C 1
ATOM 754 O O . GLY A 1 94 ? -9.938 -0.207 -11.145 1.00 87.75 94 GLY A O 1
ATOM 755 N N . ILE A 1 95 ? -10.218 -0.380 -13.368 1.00 91.88 95 ILE A N 1
ATOM 756 C CA . ILE A 1 95 ? -11.553 -0.991 -13.276 1.00 91.88 95 ILE A CA 1
ATOM 757 C C . ILE A 1 95 ? -11.488 -2.325 -12.555 1.00 91.88 95 ILE A C 1
ATOM 759 O O . ILE A 1 95 ? -12.286 -2.563 -11.652 1.00 91.88 95 ILE A O 1
ATOM 763 N N . PHE A 1 96 ? -10.549 -3.193 -12.922 1.00 91.31 96 PHE A N 1
ATOM 764 C CA . PHE A 1 96 ? -10.386 -4.478 -12.254 1.00 91.31 96 PHE A CA 1
ATOM 765 C C . PHE A 1 96 ? -10.095 -4.295 -10.765 1.00 91.31 96 PHE A C 1
ATOM 767 O O . PHE A 1 96 ? -10.742 -4.927 -9.937 1.00 91.31 96 PHE A O 1
ATOM 774 N N . GLN A 1 97 ? -9.173 -3.398 -10.409 1.00 88.31 97 GLN A N 1
ATOM 775 C CA . GLN A 1 97 ? -8.800 -3.182 -9.015 1.00 88.31 97 GLN A CA 1
ATOM 776 C C . GLN A 1 97 ? -9.992 -2.693 -8.179 1.00 88.31 97 GLN A C 1
ATOM 778 O O . GLN A 1 97 ? -10.245 -3.224 -7.096 1.00 88.31 97 GLN A O 1
ATOM 783 N N . LEU A 1 98 ? -10.761 -1.731 -8.702 1.00 88.75 98 LEU A N 1
ATOM 784 C CA . LEU A 1 98 ? -11.965 -1.223 -8.042 1.00 88.75 98 LEU A CA 1
ATOM 785 C C . LEU A 1 98 ? -13.057 -2.295 -7.947 1.00 88.75 98 LEU A C 1
ATOM 787 O O . LEU A 1 98 ? -13.596 -2.534 -6.868 1.00 88.75 98 LEU A O 1
ATOM 791 N N . THR A 1 99 ? -13.374 -2.963 -9.056 1.00 90.38 99 THR A N 1
ATOM 792 C CA . THR A 1 99 ? -14.449 -3.966 -9.104 1.00 90.38 99 THR A CA 1
ATOM 793 C C . THR A 1 99 ? -14.135 -5.183 -8.244 1.00 90.38 99 THR A C 1
ATOM 795 O O . THR A 1 99 ? -15.020 -5.643 -7.526 1.00 90.38 99 THR A O 1
ATOM 798 N N . ALA A 1 100 ? -12.892 -5.669 -8.232 1.00 87.62 100 ALA A N 1
ATOM 799 C CA . ALA A 1 100 ? -12.475 -6.798 -7.407 1.00 87.62 100 ALA A CA 1
ATOM 800 C C . ALA A 1 100 ? -12.611 -6.486 -5.906 1.00 87.62 100 ALA A C 1
ATOM 802 O O . ALA A 1 100 ? -13.201 -7.269 -5.161 1.00 87.62 100 ALA A O 1
ATOM 803 N N . MET A 1 101 ? -12.141 -5.309 -5.476 1.00 84.00 101 MET A N 1
ATOM 804 C CA . MET A 1 101 ? -12.270 -4.835 -4.091 1.00 84.00 101 MET A CA 1
ATOM 805 C C . MET A 1 101 ? -13.735 -4.672 -3.668 1.00 84.00 101 MET A C 1
ATOM 807 O O . MET A 1 101 ? -14.138 -5.162 -2.612 1.00 84.00 101 MET A O 1
ATOM 811 N N . VAL A 1 102 ? -14.553 -4.024 -4.504 1.00 85.31 102 VAL A N 1
ATOM 812 C CA . VAL A 1 102 ? -15.984 -3.821 -4.230 1.00 85.31 102 VAL A CA 1
ATOM 813 C C . VAL A 1 102 ? -16.725 -5.155 -4.174 1.00 85.31 102 VAL A C 1
ATOM 815 O O . VAL A 1 102 ? -17.544 -5.356 -3.281 1.00 85.31 102 VAL A O 1
ATOM 818 N N . THR A 1 103 ? -16.420 -6.083 -5.081 1.00 86.81 103 THR A N 1
ATOM 819 C CA . THR A 1 103 ? -17.077 -7.396 -5.138 1.00 86.81 103 THR A CA 1
ATOM 820 C C . THR A 1 103 ? -16.841 -8.191 -3.860 1.00 86.81 103 THR A C 1
ATOM 822 O O . THR A 1 103 ? -17.801 -8.698 -3.287 1.00 86.81 103 THR A O 1
ATOM 825 N N . ILE A 1 104 ? -15.598 -8.258 -3.368 1.00 83.44 104 ILE A N 1
ATOM 826 C CA . ILE A 1 104 ? -15.297 -8.953 -2.107 1.00 83.44 104 ILE A CA 1
ATOM 827 C C . ILE A 1 104 ? -16.030 -8.302 -0.946 1.00 83.44 104 ILE A C 1
ATOM 829 O O . ILE A 1 104 ? -16.664 -9.005 -0.167 1.00 83.44 104 ILE A O 1
ATOM 833 N N . LYS A 1 105 ? -15.987 -6.971 -0.848 1.00 80.25 105 LYS A N 1
ATOM 834 C CA . LYS A 1 105 ? -16.640 -6.254 0.247 1.00 80.25 105 LYS A CA 1
ATOM 835 C C . LYS A 1 105 ? -18.155 -6.474 0.257 1.00 80.25 105 LYS A C 1
ATOM 837 O O . LYS A 1 105 ? -18.740 -6.680 1.314 1.00 80.25 105 LYS A O 1
ATOM 842 N N . LEU A 1 106 ? -18.798 -6.465 -0.911 1.00 81.38 106 LEU A N 1
ATOM 843 C CA . LEU A 1 106 ? -20.229 -6.755 -1.028 1.00 81.38 106 LEU A CA 1
ATOM 844 C C . LEU A 1 106 ? -20.554 -8.217 -0.699 1.00 81.38 106 LEU A C 1
ATOM 846 O O . LEU A 1 106 ? -21.590 -8.487 -0.091 1.00 81.38 106 LEU A O 1
ATOM 850 N N . LEU A 1 107 ? -19.687 -9.153 -1.093 1.00 80.69 107 LEU A N 1
ATOM 851 C CA . LEU A 1 107 ? -19.858 -10.575 -0.801 1.00 80.69 107 LEU A CA 1
ATOM 852 C C . LEU A 1 107 ? -19.712 -10.858 0.700 1.00 80.69 107 LEU A C 1
ATOM 854 O O . LEU A 1 107 ? -20.531 -11.572 1.273 1.00 80.69 107 LEU A O 1
ATOM 858 N N . ASP A 1 108 ? -18.727 -10.226 1.335 1.00 76.38 108 ASP A N 1
ATOM 859 C CA . ASP A 1 108 ? -18.512 -10.248 2.780 1.00 76.38 108 ASP A CA 1
ATOM 860 C C . ASP A 1 108 ? -19.725 -9.682 3.534 1.00 76.38 108 ASP A C 1
ATOM 862 O O . ASP A 1 108 ? -20.242 -10.330 4.436 1.00 76.38 108 ASP A O 1
ATOM 866 N N . GLN A 1 109 ? -20.280 -8.549 3.092 1.00 71.88 109 GLN A N 1
ATOM 867 C CA . GLN A 1 109 ? -21.459 -7.948 3.727 1.00 71.88 109 GLN A CA 1
ATOM 868 C C . GLN A 1 109 ? -22.747 -8.768 3.577 1.00 71.88 109 GLN A C 1
ATOM 870 O O . GLN A 1 109 ? -23.577 -8.766 4.485 1.00 71.88 109 GLN A O 1
ATOM 875 N N . LYS A 1 110 ? -22.970 -9.417 2.425 1.00 73.00 110 LYS A N 1
ATOM 876 C CA . LYS A 1 110 ? -24.230 -10.132 2.150 1.00 73.00 110 LYS A CA 1
ATOM 877 C C . LYS A 1 110 ? -24.233 -11.590 2.596 1.00 73.00 110 LYS A C 1
ATOM 879 O O . LYS A 1 110 ? -25.298 -12.112 2.909 1.00 73.00 110 LYS A O 1
ATOM 884 N N . VAL A 1 111 ? -23.082 -12.256 2.541 1.00 67.50 111 VAL A N 1
ATOM 885 C CA . VAL A 1 111 ? -22.964 -13.716 2.711 1.00 67.50 111 VAL A CA 1
ATOM 886 C C . VAL A 1 111 ? -21.955 -14.077 3.804 1.00 67.50 111 VAL A C 1
ATOM 888 O O . VAL A 1 111 ? -21.940 -15.209 4.284 1.00 67.50 111 VAL A O 1
ATOM 891 N N . GLY A 1 112 ? -21.114 -13.131 4.228 1.00 60.78 112 GLY A N 1
ATOM 892 C CA . GLY A 1 112 ? -20.114 -13.356 5.259 1.00 60.78 112 GLY A CA 1
ATOM 893 C C . GLY A 1 112 ? -20.749 -13.581 6.624 1.00 60.78 112 GLY A C 1
ATOM 894 O O . GLY A 1 112 ? -21.277 -12.668 7.252 1.00 60.78 112 GLY A O 1
ATOM 895 N N . THR A 1 113 ? -20.648 -14.807 7.129 1.00 64.12 113 THR A N 1
ATOM 896 C CA . THR A 1 113 ? -20.857 -15.072 8.552 1.00 64.12 113 THR A CA 1
ATOM 897 C C . THR A 1 113 ? -19.632 -14.572 9.321 1.00 64.12 113 THR A C 1
ATOM 899 O O . THR A 1 113 ? -18.515 -14.993 8.987 1.00 64.12 113 THR A O 1
ATOM 902 N N . PRO A 1 114 ? -19.791 -13.701 10.330 1.00 63.97 114 PRO A N 1
ATOM 903 C CA . PRO A 1 114 ? -18.658 -13.192 11.089 1.00 63.97 114 PRO A CA 1
ATOM 904 C C . PRO A 1 114 ? -18.041 -14.325 11.920 1.00 63.97 114 PRO A C 1
ATOM 906 O O . PRO A 1 114 ? -18.703 -14.905 12.776 1.00 63.97 114 PRO A O 1
ATOM 909 N N . LEU A 1 115 ? -16.777 -14.658 11.653 1.00 58.38 115 LEU A N 1
ATOM 910 C CA . LEU A 1 115 ? -16.027 -15.686 12.395 1.00 58.38 115 LEU A CA 1
ATOM 911 C C . LEU A 1 115 ? -15.262 -15.084 13.566 1.00 58.38 115 LEU A C 1
ATOM 913 O O . LEU A 1 115 ? -15.140 -15.692 14.624 1.00 58.38 115 LEU A O 1
ATOM 917 N N . LEU A 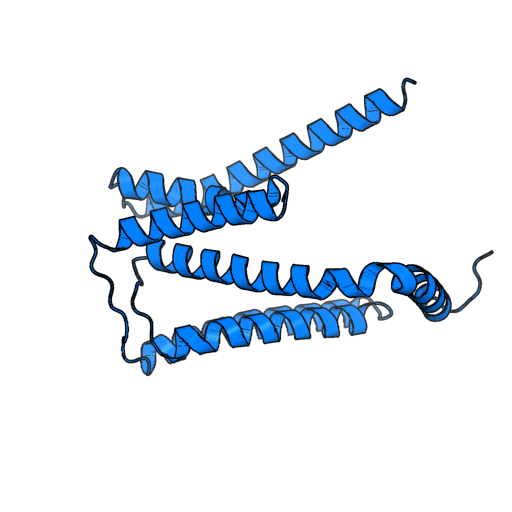1 116 ? -14.727 -13.885 13.352 1.00 59.41 116 LEU A N 1
ATOM 918 C CA . LEU A 1 116 ? -14.001 -13.111 14.344 1.00 59.41 116 LEU A CA 1
ATOM 919 C C . LEU A 1 116 ? -14.762 -11.814 14.543 1.00 59.41 116 LEU A C 1
ATOM 921 O O . LEU A 1 116 ? -14.831 -11.014 13.618 1.00 59.41 116 LEU A O 1
ATOM 925 N N . VAL A 1 117 ? -15.327 -11.631 15.734 1.00 64.38 117 VAL A N 1
ATOM 926 C CA . VAL A 1 117 ? -15.883 -10.359 16.196 1.00 64.38 117 VAL A CA 1
ATOM 927 C C . VAL A 1 117 ? -15.004 -9.911 17.349 1.00 64.38 117 VAL A C 1
ATOM 929 O O . VAL A 1 117 ? -15.061 -10.491 18.434 1.00 64.38 117 VAL A O 1
ATOM 932 N N . LEU A 1 118 ? -14.148 -8.919 17.118 1.00 62.44 118 LEU A N 1
ATOM 933 C CA . LEU A 1 118 ? -13.372 -8.347 18.214 1.00 62.44 118 LEU A CA 1
ATOM 934 C C . LEU A 1 118 ? -14.206 -7.295 18.942 1.00 62.44 118 LEU A C 1
ATOM 936 O O . LEU A 1 118 ? -14.776 -6.392 18.333 1.00 62.44 118 LEU A O 1
ATOM 940 N N . THR A 1 119 ? -14.252 -7.405 20.267 1.00 67.19 119 THR A N 1
ATOM 941 C CA . THR A 1 119 ? -14.934 -6.433 21.130 1.00 67.19 119 THR A CA 1
ATOM 942 C C . THR A 1 119 ? -14.195 -5.089 21.153 1.00 67.19 119 THR A C 1
ATOM 944 O O . THR A 1 119 ? -12.978 -5.026 20.957 1.00 67.19 119 THR A O 1
ATOM 947 N N . SER A 1 120 ? -14.909 -3.996 21.445 1.00 67.31 120 SER A N 1
ATOM 948 C CA . SER A 1 120 ? -14.383 -2.619 21.404 1.00 67.31 120 SER A CA 1
ATOM 949 C C . SER A 1 120 ? -13.122 -2.389 22.253 1.00 67.31 120 SER A C 1
ATOM 951 O O . SER A 1 120 ? -12.314 -1.525 21.922 1.00 67.31 120 SER A O 1
ATOM 953 N N . GLY A 1 121 ? -12.913 -3.175 23.319 1.00 68.94 121 GLY A N 1
ATOM 954 C CA . GLY A 1 121 ? -11.697 -3.125 24.142 1.00 68.94 121 GLY A CA 1
ATOM 955 C C . GLY A 1 121 ? -10.480 -3.819 23.513 1.00 68.94 121 GLY A C 1
ATOM 956 O O . GLY A 1 121 ? -9.353 -3.365 23.685 1.00 68.94 121 GLY A O 1
ATOM 957 N N . GLN A 1 122 ? -10.689 -4.883 22.731 1.00 72.31 122 GLN A N 1
ATOM 958 C CA . GLN A 1 122 ? -9.614 -5.637 22.064 1.00 72.31 122 GLN A CA 1
ATOM 959 C C . GLN A 1 122 ? -9.079 -4.915 20.818 1.00 72.31 122 GLN A C 1
ATOM 961 O O . GLN A 1 122 ? -7.935 -5.122 20.413 1.00 72.31 122 GLN A O 1
ATOM 966 N N . ARG A 1 123 ? -9.886 -4.019 20.244 1.00 80.69 123 ARG A N 1
ATOM 967 C CA . ARG A 1 123 ? -9.550 -3.187 19.084 1.00 80.69 123 ARG 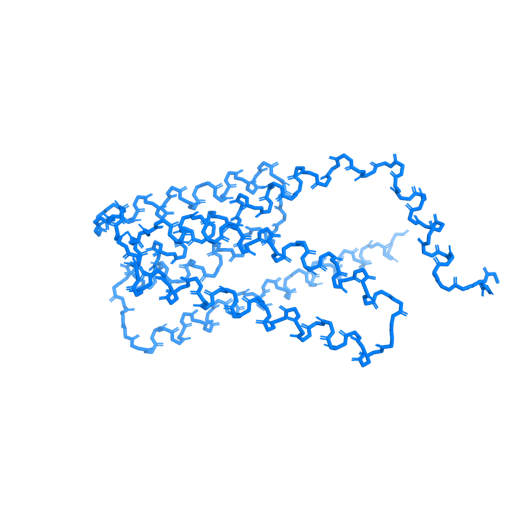A CA 1
ATOM 968 C C . ARG A 1 123 ? -8.270 -2.371 19.269 1.00 80.69 123 ARG A C 1
ATOM 970 O O . ARG A 1 123 ? -7.404 -2.398 18.399 1.00 80.69 123 ARG A O 1
ATOM 977 N N . TRP A 1 124 ? -8.128 -1.677 20.398 1.00 80.06 124 TRP A N 1
ATOM 978 C CA . TRP A 1 124 ? -6.937 -0.865 20.679 1.00 80.06 124 TRP A CA 1
ATOM 979 C C . TRP A 1 124 ? -5.667 -1.716 20.770 1.00 80.06 124 TRP A C 1
ATOM 981 O O . TRP A 1 124 ? -4.612 -1.296 20.298 1.00 80.06 124 TRP A O 1
ATOM 991 N N . GLY A 1 125 ? -5.787 -2.941 21.294 1.00 82.62 125 GLY A N 1
ATOM 992 C CA . GLY A 1 125 ? -4.699 -3.917 21.305 1.00 82.62 125 GLY A CA 1
ATOM 993 C C . GLY A 1 125 ? -4.261 -4.317 19.896 1.00 82.62 125 GLY A C 1
ATOM 994 O O . GLY A 1 125 ? -3.067 -4.328 19.612 1.00 82.62 125 GLY A O 1
ATOM 995 N N . VAL A 1 126 ? -5.212 -4.568 18.988 1.00 83.69 126 VAL A N 1
ATOM 996 C CA . VAL A 1 126 ? -4.905 -4.883 17.581 1.00 83.69 126 VAL A CA 1
ATOM 997 C C . VAL A 1 126 ? -4.263 -3.701 16.863 1.00 83.69 126 VAL A C 1
ATOM 999 O O . VAL A 1 126 ? -3.278 -3.895 16.159 1.00 83.69 126 VAL A O 1
ATOM 1002 N N . ILE A 1 127 ? -4.763 -2.479 17.064 1.00 83.31 127 ILE A N 1
ATOM 1003 C CA . ILE A 1 127 ? -4.177 -1.268 16.466 1.00 83.31 127 ILE A CA 1
ATOM 1004 C C . ILE A 1 127 ? -2.717 -1.111 16.904 1.00 83.31 127 ILE A C 1
ATOM 1006 O O . ILE A 1 127 ? -1.836 -0.942 16.062 1.00 83.31 127 ILE A O 1
ATOM 1010 N N . LEU A 1 128 ? -2.447 -1.210 18.210 1.00 85.62 128 LEU A N 1
ATOM 1011 C CA . LEU A 1 128 ? -1.098 -1.074 18.758 1.00 85.62 128 LEU A CA 1
ATOM 1012 C C . LEU A 1 128 ? -0.169 -2.186 18.256 1.00 85.62 128 LEU A C 1
ATOM 1014 O O . LEU A 1 128 ? 0.957 -1.902 17.845 1.00 85.62 128 LEU A O 1
ATOM 1018 N N . LEU A 1 129 ? -0.650 -3.432 18.230 1.00 87.50 129 LEU A N 1
ATOM 1019 C CA . LEU A 1 129 ? 0.100 -4.574 17.709 1.00 87.50 129 LEU A CA 1
ATOM 1020 C C . LEU A 1 129 ? 0.455 -4.381 16.229 1.00 87.50 129 LEU A C 1
ATOM 1022 O O . LEU A 1 129 ? 1.611 -4.547 15.852 1.00 87.50 129 LEU A O 1
ATOM 1026 N N . MET A 1 130 ? -0.512 -3.985 15.398 1.00 87.06 130 MET A N 1
ATOM 1027 C CA . MET A 1 130 ? -0.303 -3.787 13.961 1.00 87.06 130 MET A CA 1
ATOM 1028 C C . MET A 1 130 ? 0.643 -2.617 13.677 1.00 87.06 130 MET A C 1
ATOM 1030 O O . MET A 1 130 ? 1.511 -2.736 12.814 1.00 87.06 130 MET A O 1
ATOM 1034 N N . LEU A 1 131 ? 0.546 -1.514 14.427 1.00 84.75 131 LEU A N 1
ATOM 1035 C CA . LEU A 1 131 ? 1.503 -0.407 14.327 1.00 84.75 131 LEU A CA 1
ATOM 1036 C C . LEU A 1 131 ? 2.926 -0.857 14.680 1.00 84.75 131 LEU A C 1
ATOM 1038 O O . LEU A 1 131 ? 3.865 -0.516 13.961 1.00 84.75 131 LEU A O 1
ATOM 1042 N N . LEU A 1 132 ? 3.090 -1.661 15.735 1.00 86.75 132 LEU A N 1
ATOM 1043 C CA . LEU A 1 132 ? 4.386 -2.227 16.111 1.00 86.75 132 LEU A CA 1
ATOM 1044 C C . LEU A 1 132 ? 4.922 -3.140 15.000 1.00 86.75 132 LEU A C 1
ATOM 1046 O O . LEU A 1 132 ? 6.068 -2.974 14.581 1.00 86.75 132 LEU A O 1
ATOM 1050 N N . CYS A 1 133 ? 4.089 -4.040 14.467 1.00 86.62 133 CYS A N 1
ATOM 1051 C CA . CYS A 1 133 ? 4.449 -4.898 13.338 1.00 86.62 133 CYS A CA 1
ATOM 1052 C C . CYS A 1 133 ? 4.924 -4.077 12.135 1.00 86.62 133 CYS A C 1
ATOM 1054 O O . CYS A 1 133 ? 5.970 -4.393 11.579 1.00 86.62 133 CYS A O 1
ATOM 1056 N N . ILE A 1 134 ? 4.228 -2.994 11.772 1.00 83.19 134 ILE A N 1
ATOM 1057 C CA . ILE A 1 134 ? 4.624 -2.110 10.664 1.00 83.19 134 ILE A CA 1
ATOM 1058 C C . ILE A 1 134 ? 5.982 -1.450 10.936 1.00 83.19 134 ILE A C 1
ATOM 1060 O O . ILE A 1 134 ? 6.825 -1.415 10.041 1.00 83.19 134 ILE A O 1
ATOM 1064 N N . VAL A 1 135 ? 6.227 -0.950 12.151 1.00 82.62 135 VAL A N 1
ATOM 1065 C CA . VAL A 1 135 ? 7.503 -0.303 12.508 1.00 82.62 135 VAL A CA 1
ATOM 1066 C C . VAL A 1 135 ? 8.665 -1.298 12.471 1.00 82.62 135 VAL A C 1
ATOM 1068 O O . VAL A 1 135 ? 9.698 -1.007 11.869 1.00 82.62 135 VAL A O 1
ATOM 1071 N N . VAL A 1 136 ? 8.498 -2.481 13.067 1.00 84.50 136 VAL A N 1
ATOM 1072 C CA . VAL A 1 136 ? 9.527 -3.535 13.069 1.00 84.50 136 VAL A CA 1
ATOM 1073 C C . VAL A 1 136 ? 9.795 -4.029 11.652 1.00 84.50 136 VAL A C 1
ATOM 1075 O O . VAL A 1 136 ? 10.946 -4.147 11.241 1.00 84.50 136 VAL A O 1
ATOM 1078 N N . PHE A 1 137 ? 8.741 -4.264 10.877 1.00 81.75 137 PHE A N 1
ATOM 1079 C CA . PHE A 1 137 ? 8.848 -4.712 9.496 1.00 81.75 137 PHE A CA 1
ATOM 1080 C C . PHE A 1 137 ? 9.567 -3.687 8.606 1.00 81.75 137 PHE A C 1
ATOM 1082 O O . PHE A 1 137 ? 10.447 -4.042 7.826 1.00 81.75 137 PHE A O 1
ATOM 1089 N N . ASN A 1 138 ? 9.265 -2.402 8.790 1.00 79.38 138 ASN A N 1
ATOM 1090 C CA . ASN A 1 138 ? 9.951 -1.299 8.123 1.00 79.38 138 ASN A CA 1
ATOM 1091 C C . ASN A 1 138 ? 11.447 -1.243 8.502 1.00 79.38 138 ASN A C 1
ATOM 1093 O O . ASN A 1 138 ? 12.303 -1.121 7.622 1.00 79.38 138 ASN A O 1
ATOM 1097 N N . ALA A 1 139 ? 11.778 -1.432 9.785 1.00 79.38 139 ALA A N 1
ATOM 1098 C CA . ALA A 1 139 ? 13.163 -1.493 10.253 1.00 79.38 139 ALA A CA 1
ATOM 1099 C C . ALA A 1 139 ? 13.946 -2.669 9.637 1.00 79.38 139 ALA A C 1
ATOM 1101 O O . ALA A 1 139 ? 15.093 -2.488 9.228 1.00 79.38 139 ALA A O 1
ATOM 1102 N N . ILE A 1 140 ? 13.322 -3.847 9.514 1.00 80.00 140 ILE A N 1
ATOM 1103 C CA . ILE A 1 140 ? 13.924 -5.032 8.877 1.00 80.00 140 ILE A CA 1
ATOM 1104 C C . ILE A 1 140 ? 14.211 -4.768 7.395 1.00 80.00 140 ILE A C 1
ATOM 1106 O O . ILE A 1 140 ? 15.302 -5.068 6.913 1.00 80.00 140 ILE A O 1
ATOM 1110 N N . LEU A 1 141 ? 13.262 -4.161 6.679 1.00 73.38 141 LEU A N 1
ATOM 1111 C CA . LEU A 1 141 ? 13.403 -3.853 5.253 1.00 73.38 141 LEU A CA 1
ATOM 1112 C C . LEU A 1 141 ? 14.291 -2.635 4.965 1.00 73.38 141 LEU A C 1
ATOM 1114 O O . LEU A 1 141 ? 14.500 -2.306 3.797 1.00 73.38 141 LEU A O 1
ATOM 1118 N N . LYS A 1 142 ? 14.802 -1.952 6.003 1.00 71.50 142 LYS A N 1
ATOM 1119 C CA . LYS A 1 142 ? 15.523 -0.670 5.894 1.00 71.50 142 LYS A CA 1
ATOM 1120 C C . LYS A 1 142 ? 14.771 0.330 5.007 1.00 71.50 142 LYS A C 1
ATOM 1122 O O . LYS A 1 142 ? 15.379 1.069 4.229 1.00 71.50 142 LYS A O 1
ATOM 1127 N N . ALA A 1 143 ? 13.441 0.313 5.072 1.00 65.44 143 ALA A N 1
ATOM 1128 C CA . ALA A 1 143 ? 12.635 1.095 4.157 1.00 65.44 143 ALA A CA 1
ATOM 1129 C C . ALA A 1 143 ? 12.686 2.587 4.534 1.00 65.44 143 ALA A C 1
ATOM 1131 O O . ALA A 1 143 ? 12.728 2.980 5.699 1.00 65.44 143 ALA A O 1
ATOM 1132 N N . ASN A 1 144 ? 12.728 3.449 3.516 1.00 62.97 144 ASN A N 1
ATOM 1133 C CA . ASN A 1 144 ? 12.756 4.901 3.701 1.00 62.97 144 ASN A CA 1
ATOM 1134 C C . ASN A 1 144 ? 11.402 5.430 4.219 1.00 62.97 144 ASN A C 1
ATOM 1136 O O . ASN A 1 144 ? 10.429 4.693 4.352 1.00 62.97 144 ASN A O 1
ATOM 1140 N N . VAL A 1 145 ? 11.315 6.749 4.431 1.00 60.34 145 VAL A N 1
ATOM 1141 C CA . VAL A 1 145 ? 10.126 7.503 4.895 1.00 60.34 145 VAL A CA 1
ATOM 1142 C C . VAL A 1 145 ? 8.804 7.096 4.211 1.00 60.34 145 VAL A C 1
ATOM 1144 O O . VAL A 1 145 ? 7.743 7.181 4.821 1.00 60.34 145 VAL A O 1
ATOM 1147 N N . VAL A 1 146 ? 8.856 6.582 2.977 1.00 57.50 146 VAL A N 1
ATOM 1148 C CA . VAL A 1 146 ? 7.709 6.037 2.224 1.00 57.50 146 VAL A CA 1
ATOM 1149 C C . VAL A 1 146 ? 7.009 4.882 2.961 1.00 57.50 146 VAL A C 1
ATOM 1151 O O . VAL A 1 146 ? 5.792 4.762 2.902 1.00 57.50 146 VAL A O 1
ATOM 1154 N N . SER A 1 147 ? 7.727 4.068 3.734 1.00 64.31 147 SER A N 1
ATOM 1155 C CA . SER A 1 147 ? 7.117 2.973 4.499 1.00 64.31 147 SER A CA 1
ATOM 1156 C C . SER A 1 147 ? 6.403 3.439 5.782 1.00 64.31 147 SER A C 1
ATOM 1158 O O . SER A 1 147 ? 5.756 2.628 6.441 1.00 64.31 147 SER A O 1
ATOM 1160 N N . LEU A 1 148 ? 6.471 4.732 6.137 1.00 68.81 148 LEU A N 1
ATOM 1161 C CA . LEU A 1 148 ? 5.690 5.337 7.230 1.00 68.81 148 LEU A CA 1
ATOM 1162 C C . LEU A 1 148 ? 4.352 5.930 6.758 1.00 68.81 148 LEU A C 1
ATOM 1164 O O . LEU A 1 148 ? 3.582 6.412 7.588 1.00 68.81 148 LEU A O 1
ATOM 1168 N N . ILE A 1 149 ? 4.043 5.875 5.455 1.00 72.19 149 ILE A N 1
ATOM 1169 C CA . ILE A 1 149 ? 2.772 6.362 4.890 1.00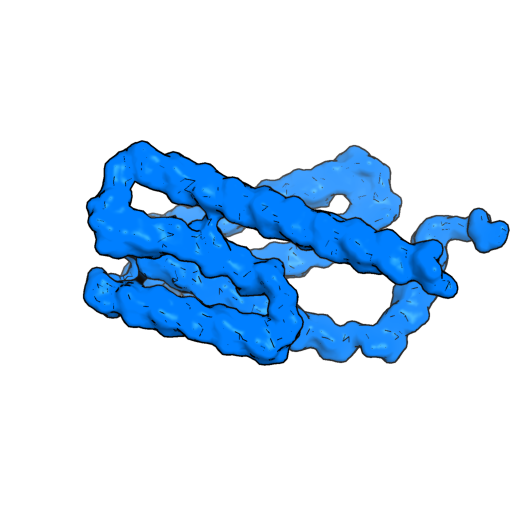 72.19 149 ILE A CA 1
ATOM 1170 C C . ILE A 1 149 ? 1.540 5.844 5.656 1.00 72.19 149 ILE A C 1
ATOM 1172 O O . ILE A 1 149 ? 0.669 6.666 5.944 1.00 72.19 149 ILE A O 1
ATOM 1176 N N . PRO A 1 150 ? 1.452 4.560 6.064 1.00 70.56 150 PRO A N 1
ATOM 1177 C CA . PRO A 1 150 ? 0.331 4.076 6.872 1.00 70.56 150 PRO A CA 1
ATOM 1178 C C . PRO A 1 150 ? 0.128 4.862 8.166 1.00 70.56 150 PRO A C 1
ATOM 1180 O O . PRO A 1 150 ? -0.985 5.264 8.487 1.00 70.56 150 PRO A O 1
ATOM 1183 N N . ILE A 1 151 ? 1.218 5.130 8.883 1.00 73.44 151 ILE A N 1
ATOM 1184 C CA . ILE A 1 151 ? 1.194 5.850 10.159 1.00 73.44 151 ILE A CA 1
ATOM 1185 C C . ILE A 1 151 ? 0.814 7.312 9.929 1.00 73.44 151 ILE A C 1
ATOM 1187 O O . ILE A 1 151 ? 0.088 7.892 10.724 1.00 73.44 151 ILE A O 1
ATOM 1191 N N . ILE A 1 152 ? 1.254 7.905 8.820 1.00 75.12 152 ILE A N 1
ATOM 1192 C CA . ILE A 1 152 ? 0.905 9.280 8.451 1.00 75.12 152 ILE A CA 1
ATOM 1193 C C . ILE A 1 152 ? -0.580 9.406 8.094 1.00 75.12 152 ILE A C 1
ATOM 1195 O O . ILE A 1 152 ? -1.216 10.380 8.483 1.00 75.12 152 ILE A O 1
ATOM 1199 N N . PHE A 1 153 ? -1.138 8.432 7.373 1.00 75.31 153 PHE A N 1
ATOM 1200 C CA . PHE A 1 153 ? -2.547 8.451 6.981 1.00 75.31 153 PHE A CA 1
ATOM 1201 C C . PHE A 1 153 ? -3.487 8.188 8.157 1.00 75.31 153 PHE A C 1
ATOM 1203 O O . PHE A 1 153 ? -4.520 8.846 8.273 1.00 75.31 153 PHE A O 1
ATOM 1210 N N . PHE A 1 154 ? -3.125 7.236 9.018 1.00 76.88 154 PHE A N 1
ATOM 1211 C CA . PHE A 1 154 ? -3.962 6.786 10.127 1.00 76.88 154 PHE A CA 1
ATOM 1212 C C . PHE A 1 154 ? -3.679 7.494 11.452 1.00 76.88 154 PHE A C 1
ATOM 1214 O O . PHE A 1 154 ? -4.545 7.536 12.317 1.00 76.88 154 PHE A O 1
ATOM 1221 N N . GLY A 1 155 ? -2.498 8.083 11.626 1.00 78.62 155 GLY A N 1
ATOM 1222 C CA . GLY A 1 155 ? -2.117 8.817 12.833 1.00 78.62 155 GLY A CA 1
ATOM 1223 C C . GLY A 1 155 ? -3.101 9.934 13.188 1.00 78.62 155 GLY A C 1
ATOM 1224 O O . GLY A 1 155 ? -3.592 9.948 14.315 1.00 78.62 155 GLY A O 1
ATOM 1225 N N . PRO A 1 156 ? -3.471 10.822 12.243 1.00 79.94 156 PRO A N 1
ATOM 1226 C CA . PRO A 1 156 ? -4.495 11.835 12.474 1.00 79.94 156 PRO A CA 1
ATOM 1227 C C . PRO A 1 156 ? -5.818 11.224 12.932 1.00 79.94 156 PRO A C 1
ATOM 1229 O O . PRO A 1 156 ? -6.397 11.681 13.912 1.00 79.94 156 PRO A O 1
ATOM 1232 N N . GLN A 1 157 ? -6.259 10.152 12.268 1.00 77.94 157 GLN A N 1
ATOM 1233 C CA . GLN A 1 157 ? -7.498 9.444 12.600 1.00 77.94 157 GLN A CA 1
ATOM 1234 C C . GLN A 1 157 ? -7.508 8.949 14.043 1.00 77.94 157 GLN A C 1
ATOM 1236 O O . GLN A 1 157 ? -8.463 9.189 14.775 1.00 77.94 157 GLN A O 1
ATOM 1241 N N . LEU A 1 158 ? -6.417 8.307 14.456 1.00 78.31 158 LEU A N 1
ATOM 1242 C CA . LEU A 1 158 ? -6.260 7.762 15.799 1.00 78.31 158 LEU A CA 1
ATOM 1243 C C . LEU A 1 158 ? -6.262 8.860 16.864 1.00 78.31 158 LEU A C 1
ATOM 1245 O O . LEU A 1 158 ? -6.867 8.683 17.918 1.00 78.31 158 LEU A O 1
ATOM 1249 N N . ILE A 1 159 ? -5.623 10.000 16.587 1.00 79.69 159 ILE A N 1
ATOM 1250 C CA . ILE A 1 159 ? -5.589 11.143 17.507 1.00 79.69 159 ILE A CA 1
ATOM 1251 C C . ILE A 1 159 ? -6.995 11.729 17.685 1.00 79.69 159 ILE A C 1
ATOM 1253 O O . ILE A 1 159 ? -7.433 11.921 18.818 1.00 79.69 159 ILE A O 1
ATOM 1257 N N . PHE A 1 160 ? -7.720 11.986 16.592 1.00 78.31 160 PHE A N 1
ATOM 1258 C CA . PHE A 1 160 ? -9.078 12.540 16.663 1.00 78.31 160 PHE A CA 1
ATOM 1259 C C . PHE A 1 160 ? -10.064 11.585 17.342 1.00 78.31 160 PHE A C 1
ATOM 1261 O O . PHE A 1 160 ? -10.898 12.028 18.136 1.00 78.31 160 PHE A O 1
ATOM 1268 N N . GLU A 1 161 ? -9.939 10.282 17.087 1.00 76.75 161 GLU A N 1
ATOM 1269 C CA . GLU A 1 161 ? -10.764 9.269 17.741 1.00 76.75 161 GLU A CA 1
ATOM 1270 C C . GLU A 1 161 ? -10.447 9.141 19.236 1.00 76.75 161 GLU A C 1
ATOM 1272 O O . GLU A 1 161 ? -11.367 9.038 20.046 1.00 76.75 161 GLU A O 1
ATOM 1277 N N . TRP A 1 162 ? -9.172 9.222 19.627 1.00 77.19 162 TRP A N 1
ATOM 1278 C CA . TRP A 1 162 ? -8.770 9.197 21.036 1.00 77.19 162 TRP A CA 1
ATOM 1279 C C . TRP A 1 162 ? -9.269 10.421 21.817 1.00 77.19 162 TRP A C 1
ATOM 1281 O O . TRP A 1 162 ? -9.660 10.300 22.975 1.0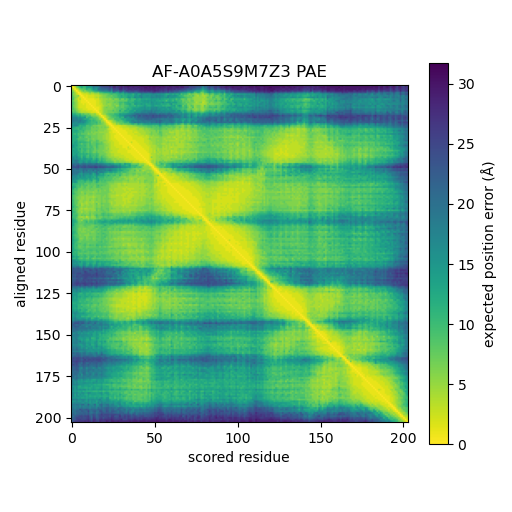0 77.19 162 TRP A O 1
ATOM 1291 N N . ILE A 1 163 ? -9.325 11.586 21.165 1.00 81.31 163 ILE A N 1
ATOM 1292 C CA . ILE A 1 163 ? -9.894 12.823 21.727 1.00 81.31 163 ILE A CA 1
ATOM 1293 C C . ILE A 1 163 ? -11.439 12.762 21.779 1.00 81.31 163 ILE A C 1
ATOM 1295 O O . ILE A 1 163 ? -12.076 13.601 22.413 1.00 81.31 163 ILE A O 1
ATOM 1299 N N . GLY A 1 164 ? -12.066 11.762 21.148 1.00 72.38 164 GLY A N 1
ATOM 1300 C CA . GLY A 1 164 ? -13.523 11.600 21.111 1.00 72.38 164 GLY A CA 1
ATOM 1301 C C . GLY A 1 164 ? -14.228 12.604 20.196 1.00 72.38 164 GLY A C 1
ATOM 1302 O O . GLY A 1 164 ? -15.445 12.779 20.281 1.00 72.38 164 GLY A O 1
ATOM 1303 N N . TRP A 1 165 ? -13.487 13.278 19.313 1.00 74.75 165 TRP A N 1
ATOM 1304 C CA . TRP A 1 165 ? -14.035 14.325 18.459 1.00 74.75 165 TRP A CA 1
ATOM 1305 C C . TRP A 1 165 ? -14.598 13.718 17.169 1.00 74.75 165 TRP A C 1
ATOM 1307 O O . TRP A 1 165 ? -13.899 13.549 16.178 1.00 74.75 165 TRP A O 1
ATOM 1317 N N . THR A 1 166 ? -15.882 13.356 17.194 1.00 70.50 166 THR A N 1
ATOM 1318 C CA . THR A 1 166 ? -16.548 12.567 16.136 1.00 70.50 166 THR A CA 1
ATOM 1319 C C . THR A 1 166 ? -17.522 13.375 15.271 1.00 70.50 166 THR A C 1
ATOM 1321 O O . THR A 1 166 ? -18.426 12.815 14.649 1.00 70.50 166 THR A O 1
ATOM 1324 N N . SER A 1 167 ? -17.378 14.704 15.199 1.00 77.69 167 SER A N 1
ATOM 1325 C CA . SER A 1 167 ? -18.279 15.512 14.368 1.00 77.69 167 SER A CA 1
ATOM 1326 C C . SER A 1 167 ? -18.049 15.253 12.868 1.00 77.69 167 SER A C 1
ATOM 1328 O O . SER A 1 167 ? -16.913 15.023 12.451 1.00 77.69 167 SER A O 1
ATOM 1330 N N . PRO A 1 168 ? -19.081 15.358 12.008 1.00 75.31 168 PRO A N 1
ATOM 1331 C CA . PRO A 1 168 ? -18.938 15.143 10.561 1.00 75.31 168 PRO A CA 1
ATOM 1332 C C . PRO A 1 168 ? -17.856 16.016 9.900 1.00 75.31 168 PRO A C 1
ATOM 1334 O O . PRO A 1 168 ? -17.194 15.600 8.952 1.00 75.31 168 PRO A O 1
ATOM 1337 N N . SER A 1 169 ? -17.627 17.217 10.439 1.00 79.06 169 SER A N 1
ATOM 1338 C CA . SER A 1 169 ? -16.553 18.127 10.029 1.00 79.06 169 SER A CA 1
ATOM 1339 C C . SER A 1 169 ? -15.144 17.581 10.295 1.00 79.06 169 SER A C 1
ATOM 1341 O O . SER A 1 169 ? -14.222 17.896 9.543 1.00 79.06 169 SER A O 1
ATOM 1343 N N . VAL A 1 170 ? -14.965 16.737 11.316 1.00 78.88 170 VAL A N 1
ATOM 1344 C CA . VAL A 1 170 ? -13.671 16.132 11.667 1.00 78.88 170 VAL A CA 1
ATOM 1345 C C . VAL A 1 170 ? -13.255 15.085 10.638 1.00 78.88 170 VAL A C 1
ATOM 1347 O O . VAL A 1 170 ? -12.074 14.993 10.334 1.00 78.88 170 VAL A O 1
ATOM 1350 N N . ILE A 1 171 ? -14.194 14.369 10.014 1.00 74.62 171 ILE A N 1
ATOM 1351 C CA . ILE A 1 171 ? -13.881 13.384 8.960 1.00 74.62 171 ILE A CA 1
ATOM 1352 C C . ILE A 1 171 ? -13.238 14.074 7.744 1.00 74.62 171 ILE A C 1
ATOM 1354 O O . ILE A 1 171 ? -12.236 13.602 7.193 1.00 74.62 171 ILE A O 1
ATOM 1358 N N . LEU A 1 172 ? -13.788 15.227 7.346 1.00 78.88 172 LEU A N 1
ATOM 1359 C CA . LEU A 1 172 ? -13.223 16.050 6.274 1.00 78.88 172 LEU A CA 1
ATOM 1360 C C . LEU A 1 172 ? -11.865 16.626 6.681 1.00 78.88 172 LEU A C 1
ATOM 1362 O O . LEU A 1 172 ? -10.910 16.547 5.910 1.00 78.88 172 LEU A O 1
ATOM 1366 N N . LEU A 1 173 ? -11.763 17.152 7.905 1.00 82.44 173 LEU A N 1
ATOM 1367 C CA . LEU A 1 173 ? -10.517 17.702 8.434 1.00 82.44 173 LEU A CA 1
ATOM 1368 C C . LEU A 1 173 ? -9.407 16.648 8.477 1.00 82.44 173 LEU A C 1
ATOM 1370 O O . LEU A 1 173 ? -8.294 16.922 8.049 1.00 82.44 173 LEU A O 1
ATOM 1374 N N . GLN A 1 174 ? -9.715 15.437 8.932 1.00 78.94 174 GLN A N 1
ATOM 1375 C CA . GLN A 1 174 ? -8.786 14.317 9.011 1.00 78.94 174 GLN A CA 1
ATOM 1376 C C . GLN A 1 174 ? -8.278 13.913 7.622 1.00 78.94 174 GLN A C 1
ATOM 1378 O O . GLN A 1 174 ? -7.076 13.737 7.433 1.00 78.94 174 GLN A O 1
ATOM 1383 N N . SER A 1 175 ? -9.178 13.828 6.638 1.00 77.12 175 SER A N 1
ATOM 1384 C CA . SER A 1 175 ? -8.819 13.512 5.251 1.00 77.12 175 SER A CA 1
ATOM 1385 C C . SER A 1 175 ? -7.894 14.578 4.651 1.00 77.12 175 SER A C 1
ATOM 1387 O O . SER A 1 175 ? -6.889 14.253 4.020 1.00 77.12 175 SER A O 1
ATOM 1389 N N . LEU A 1 176 ? -8.193 15.859 4.894 1.00 83.94 176 LEU A N 1
ATOM 1390 C CA . LEU A 1 176 ? -7.364 16.980 4.447 1.00 83.94 176 LEU A CA 1
ATOM 1391 C C . LEU A 1 176 ? -6.007 17.011 5.156 1.00 83.94 176 LEU A C 1
ATOM 1393 O O . LEU A 1 176 ? -4.989 17.255 4.511 1.00 83.94 176 LEU A O 1
ATOM 1397 N N . LEU A 1 177 ? -5.972 16.729 6.460 1.00 84.12 177 LEU A N 1
ATOM 1398 C CA . LEU A 1 177 ? -4.745 16.742 7.252 1.00 84.12 177 LEU A CA 1
ATOM 1399 C C . LEU A 1 177 ? -3.740 15.708 6.729 1.00 84.12 177 LEU A C 1
ATOM 1401 O O . LEU A 1 177 ? -2.570 16.036 6.539 1.00 84.12 177 LEU A O 1
ATOM 1405 N N . SER A 1 178 ? -4.200 14.494 6.410 1.00 80.06 178 SER A N 1
ATOM 1406 C CA . SER A 1 178 ? -3.354 13.446 5.823 1.00 80.06 178 SER A CA 1
ATOM 1407 C C . SER A 1 178 ? -2.754 13.871 4.474 1.00 80.06 178 SER A C 1
ATOM 1409 O O . SER A 1 178 ? -1.570 13.636 4.221 1.00 80.06 178 SER A O 1
ATOM 1411 N N . ILE A 1 179 ? -3.527 14.567 3.629 1.00 82.69 179 ILE A N 1
ATOM 1412 C CA . ILE A 1 179 ? -3.045 15.104 2.344 1.00 82.69 179 ILE A CA 1
ATOM 1413 C C . ILE A 1 179 ? -2.003 16.210 2.567 1.00 82.69 179 ILE A C 1
ATOM 1415 O O . ILE A 1 179 ? -0.953 16.208 1.924 1.00 82.69 179 ILE A O 1
ATOM 1419 N N . VAL A 1 180 ? -2.251 17.135 3.498 1.00 86.12 180 VAL A N 1
ATOM 1420 C CA . VAL A 1 180 ? -1.318 18.228 3.820 1.00 86.12 180 VAL A CA 1
ATOM 1421 C C . VAL A 1 180 ? 0.016 17.682 4.336 1.00 86.12 180 VAL A C 1
ATOM 1423 O O . VAL A 1 180 ? 1.071 18.155 3.908 1.00 86.12 180 VAL A O 1
ATOM 1426 N N . ILE A 1 181 ? -0.004 16.657 5.196 1.00 83.94 181 ILE A N 1
ATOM 1427 C CA . ILE A 1 181 ? 1.222 16.027 5.711 1.00 83.94 181 ILE A CA 1
ATOM 1428 C C . ILE A 1 181 ? 2.022 15.377 4.573 1.00 83.94 181 ILE A C 1
ATOM 1430 O O . ILE A 1 181 ? 3.243 15.543 4.514 1.00 83.94 181 ILE A O 1
ATOM 1434 N N . LEU A 1 182 ? 1.357 14.686 3.642 1.00 82.62 182 LEU A N 1
ATOM 1435 C CA . LEU A 1 182 ? 2.019 14.095 2.474 1.00 82.62 182 LEU A CA 1
ATOM 1436 C C . LEU A 1 182 ? 2.677 15.144 1.577 1.00 82.62 182 LEU A C 1
ATOM 1438 O O . LEU A 1 182 ? 3.835 14.976 1.189 1.00 82.62 182 LEU A O 1
ATOM 1442 N N . ILE A 1 183 ? 1.964 16.230 1.269 1.00 84.25 183 ILE A N 1
ATOM 1443 C CA . ILE A 1 183 ? 2.507 17.332 0.465 1.00 84.25 183 ILE A CA 1
ATOM 1444 C C . ILE A 1 183 ? 3.710 17.951 1.185 1.00 84.25 183 ILE A C 1
ATOM 1446 O O . ILE A 1 183 ? 4.760 18.154 0.573 1.00 84.25 183 ILE A O 1
ATOM 1450 N N . GLY A 1 184 ? 3.604 18.187 2.495 1.00 84.62 184 GLY A N 1
ATOM 1451 C CA . GLY A 1 184 ? 4.705 18.702 3.309 1.00 84.62 184 GLY A CA 1
ATOM 1452 C C . GLY A 1 184 ? 5.947 17.809 3.257 1.00 84.62 184 GLY A C 1
ATOM 1453 O O . GLY A 1 184 ? 7.055 18.298 3.030 1.00 84.62 184 GLY A O 1
ATOM 1454 N N . LEU A 1 185 ? 5.772 16.492 3.388 1.00 83.00 185 LEU A N 1
ATOM 1455 C CA . LEU A 1 185 ? 6.862 15.522 3.266 1.00 83.00 185 LEU A CA 1
ATOM 1456 C C . LEU A 1 185 ? 7.489 15.516 1.874 1.00 83.00 185 LEU A C 1
ATOM 1458 O O . LEU A 1 185 ? 8.717 15.529 1.770 1.00 83.00 185 LEU A O 1
ATOM 1462 N N . MET A 1 186 ? 6.676 15.545 0.816 1.00 82.94 186 MET A N 1
ATOM 1463 C CA . MET A 1 186 ? 7.171 15.629 -0.558 1.00 82.94 186 MET A CA 1
ATOM 1464 C C . MET A 1 186 ? 8.043 16.878 -0.746 1.00 82.94 186 MET A C 1
ATOM 1466 O O . MET A 1 186 ? 9.157 16.775 -1.255 1.00 82.94 186 MET A O 1
ATOM 1470 N N . LEU A 1 187 ? 7.598 18.043 -0.262 1.00 85.88 187 LEU A N 1
ATOM 1471 C CA . LEU A 1 187 ? 8.380 19.282 -0.329 1.00 85.88 187 LEU A CA 1
ATOM 1472 C C . LEU A 1 187 ? 9.693 19.188 0.460 1.00 85.88 187 LEU A C 1
ATOM 1474 O O . LEU A 1 187 ? 10.725 19.661 -0.015 1.00 85.88 187 LEU A O 1
ATOM 1478 N N . ILE A 1 188 ? 9.690 18.567 1.644 1.00 85.25 188 ILE A N 1
ATOM 1479 C CA . ILE A 1 188 ? 10.911 18.359 2.441 1.00 85.25 188 ILE A CA 1
ATOM 1480 C C . ILE A 1 188 ? 11.897 17.455 1.696 1.00 85.25 188 ILE A C 1
ATOM 1482 O O . ILE A 1 188 ? 13.090 17.760 1.651 1.00 85.25 188 ILE A O 1
ATOM 1486 N N . VAL A 1 189 ? 11.416 16.363 1.098 1.00 82.94 189 VAL A N 1
ATOM 1487 C CA . VAL A 1 189 ? 12.249 15.438 0.317 1.00 82.94 189 VAL A CA 1
ATOM 1488 C C . VAL A 1 189 ? 12.841 16.146 -0.899 1.00 82.94 189 VAL A C 1
ATOM 1490 O O . VAL A 1 189 ? 14.051 16.070 -1.103 1.00 82.94 189 VAL A O 1
ATOM 1493 N N . LEU A 1 190 ? 12.034 16.903 -1.646 1.00 83.44 190 LEU A N 1
ATOM 1494 C CA . LEU A 1 190 ? 12.499 17.681 -2.799 1.00 83.44 190 LEU A CA 1
ATOM 1495 C C . LEU A 1 190 ? 13.538 18.735 -2.397 1.00 83.44 190 LEU A C 1
ATOM 1497 O O . LEU A 1 190 ? 14.575 18.862 -3.044 1.00 83.44 190 LEU A O 1
ATOM 1501 N N . ARG A 1 191 ? 13.324 19.443 -1.281 1.00 83.94 191 ARG A N 1
ATOM 1502 C CA . ARG A 1 191 ? 14.304 20.405 -0.749 1.00 83.94 191 ARG A CA 1
ATOM 1503 C C . ARG A 1 191 ? 15.618 19.734 -0.349 1.00 83.94 191 ARG A C 1
ATOM 1505 O O . ARG A 1 191 ? 16.685 20.275 -0.628 1.00 83.94 191 ARG A O 1
ATOM 1512 N N . ARG A 1 192 ? 15.565 18.556 0.284 1.00 80.81 192 ARG A N 1
ATOM 1513 C CA . ARG A 1 192 ? 16.768 17.782 0.641 1.00 80.81 192 ARG A CA 1
ATOM 1514 C C . ARG A 1 192 ? 17.502 17.262 -0.597 1.00 80.81 192 ARG A C 1
ATOM 1516 O O . ARG A 1 192 ? 18.729 17.288 -0.609 1.00 80.81 192 ARG A O 1
ATOM 1523 N N . ALA A 1 193 ? 16.771 16.834 -1.625 1.00 79.00 193 ALA A N 1
ATOM 1524 C CA . ALA A 1 193 ? 17.343 16.394 -2.894 1.00 79.00 193 ALA A CA 1
ATOM 1525 C C . ALA A 1 193 ? 18.054 17.545 -3.624 1.00 79.00 193 ALA A C 1
ATOM 1527 O O . ALA A 1 193 ? 19.212 17.396 -4.006 1.00 79.00 193 ALA A O 1
ATOM 1528 N N . ASN A 1 194 ? 17.420 18.720 -3.715 1.00 76.56 194 ASN A N 1
ATOM 1529 C CA . ASN A 1 194 ? 18.036 19.903 -4.322 1.00 76.56 194 ASN A CA 1
ATOM 1530 C C . ASN A 1 194 ? 19.305 20.340 -3.578 1.00 76.56 194 ASN A C 1
ATOM 1532 O O . ASN A 1 194 ? 20.330 20.561 -4.214 1.00 76.56 194 ASN A O 1
ATOM 1536 N N . LYS A 1 195 ? 19.284 20.362 -2.237 1.00 71.56 195 LYS A N 1
ATOM 1537 C CA . LYS A 1 195 ? 20.460 20.725 -1.427 1.00 71.56 195 LYS A CA 1
ATOM 1538 C C . LYS A 1 195 ? 21.630 19.743 -1.594 1.00 71.56 195 LYS A C 1
ATOM 1540 O O . LYS A 1 195 ? 22.790 20.134 -1.513 1.00 71.56 195 LYS A O 1
ATOM 1545 N N . LYS A 1 196 ? 21.341 18.459 -1.838 1.00 70.00 196 LYS A N 1
ATOM 1546 C CA . LYS A 1 196 ? 22.367 17.447 -2.133 1.00 70.00 196 LYS A CA 1
ATOM 1547 C C . LYS A 1 196 ? 22.990 17.658 -3.520 1.00 70.00 196 LYS A C 1
ATOM 1549 O O . LYS A 1 196 ? 24.204 17.531 -3.658 1.00 70.00 196 LYS A O 1
ATOM 1554 N N . ASN A 1 197 ? 22.185 18.023 -4.517 1.00 62.88 197 ASN A N 1
ATOM 1555 C CA . ASN A 1 197 ? 22.661 18.305 -5.875 1.00 62.88 197 ASN A CA 1
ATOM 1556 C C . ASN A 1 197 ? 23.504 19.589 -5.946 1.00 62.88 197 ASN A C 1
ATOM 1558 O O . ASN A 1 197 ? 24.485 19.632 -6.680 1.00 62.88 197 ASN A O 1
ATOM 1562 N N . GLU A 1 198 ? 23.171 20.608 -5.154 1.00 59.38 198 GLU A N 1
ATOM 1563 C CA . GLU A 1 198 ? 23.949 21.851 -5.060 1.00 59.38 198 GLU A CA 1
ATOM 1564 C C . GLU A 1 198 ? 25.357 21.591 -4.496 1.00 59.38 198 GLU A C 1
ATOM 1566 O O . GLU A 1 198 ? 26.346 21.995 -5.095 1.00 59.38 198 GLU A O 1
ATOM 1571 N N . ASN A 1 199 ? 25.472 20.790 -3.431 1.00 57.75 199 ASN A N 1
ATOM 1572 C CA . ASN A 1 199 ? 26.767 20.422 -2.842 1.00 57.75 199 ASN A CA 1
ATOM 1573 C C . ASN A 1 199 ? 27.637 19.507 -3.726 1.00 57.75 199 ASN A C 1
ATOM 1575 O O . ASN A 1 199 ? 28.835 19.403 -3.485 1.00 57.75 199 ASN A O 1
ATOM 1579 N N . THR A 1 200 ? 27.057 18.819 -4.716 1.00 57.19 200 THR A N 1
ATOM 1580 C CA . THR A 1 200 ? 27.805 17.917 -5.616 1.00 57.19 200 THR A CA 1
ATOM 1581 C C . THR A 1 200 ? 28.368 18.659 -6.835 1.00 57.19 200 THR A C 1
ATOM 1583 O O . THR A 1 200 ? 29.326 18.187 -7.426 1.00 57.19 200 THR A O 1
ATOM 1586 N N . ASN A 1 201 ? 27.812 19.824 -7.195 1.00 54.19 201 ASN A N 1
ATOM 1587 C CA . ASN A 1 201 ? 28.302 20.662 -8.301 1.00 54.19 201 ASN A CA 1
ATOM 1588 C C . ASN A 1 201 ? 29.360 21.701 -7.873 1.00 54.19 201 ASN A C 1
ATOM 1590 O O . ASN A 1 201 ? 29.855 22.446 -8.714 1.00 54.19 201 ASN A O 1
ATOM 1594 N N . VAL A 1 202 ? 29.664 21.799 -6.574 1.00 52.91 202 VAL A N 1
ATOM 1595 C CA . VAL A 1 202 ? 30.636 22.757 -6.003 1.00 52.91 202 VAL A CA 1
ATOM 1596 C C . VAL A 1 202 ? 31.980 22.084 -5.657 1.00 52.91 202 VAL A C 1
ATOM 1598 O O . VAL A 1 202 ? 32.934 22.775 -5.310 1.00 52.91 202 VAL A O 1
ATOM 1601 N N . ASN A 1 203 ? 32.078 20.758 -5.805 1.00 41.75 203 ASN A N 1
ATOM 1602 C CA . ASN A 1 203 ? 33.320 19.976 -5.720 1.00 41.75 203 ASN A CA 1
ATOM 1603 C C . ASN A 1 203 ? 33.727 19.468 -7.103 1.00 41.75 203 ASN A C 1
ATOM 1605 O O . ASN A 1 203 ? 34.945 19.271 -7.303 1.00 41.75 203 ASN A O 1
#

Foldseek 3Di:
DDDDDPVVVVVVVCVVVVPPPPVPVVVVVVLVLVLVVLLVLLVCLLVLNQFDFPLNVPQVSVLVVVLVVLVVVLCVVLVPDDPVVNVVSVVVSVCSNVCSVVVSVVCCVPPGDGPDNDDPVCSVVSNVVSVVVLVVSCVVVVPPPVSCLSCLLCVLSVVCVVVVPDDPVSVVVSNVSSVVVVVVVVVVVVVVVVVVVVVVVVD

Sequence (203 aa):
MFGGDPRSYADELAKELSGNHKEDWVPFVSAFLIGSLFYMILSDAISQNLSYSWFALIGYPLVLVANVIMIIVMFRASAFQTSSRVFLYFWMLGIFQLTAMVTIKLLDQKVGTPLLVLTSGQRWGVILLMLLCIVVFNAILKANVVSLIPIIFFGPQLIFEWIGWTSPSVILLQSLLSIVILIGLMLIVLRRANKKNENTNVN

Radius of gyration: 21.53 Å; Cα contacts (8 Å, |Δi|>4): 107; chains: 1; bounding box: 58×39×59 Å

Mean predicted aligned error: 11.08 Å

Organism: Bacillus safensis (NCBI:txid561879)

pLDDT: mean 77.49, std 9.76, range [41.75, 91.88]

Solvent-accessible surface area (backbone atoms only — not comparable to full-atom values): 11394 Å² total; per-residue (Å²): 144,83,88,71,62,72,63,60,55,51,51,52,51,47,56,69,54,58,76,81,52,69,78,60,49,59,62,51,52,54,47,50,53,54,54,51,49,44,50,49,54,37,52,31,41,72,68,72,53,44,58,42,18,71,46,48,71,51,43,51,60,51,53,49,52,52,48,55,52,48,50,54,51,41,53,63,66,31,74,89,51,55,72,71,56,32,51,49,44,54,49,52,50,52,50,50,55,52,50,55,56,50,50,42,54,52,46,26,73,76,70,39,60,69,74,41,75,63,52,83,78,54,37,60,55,51,41,53,50,37,52,50,51,50,53,53,52,33,60,74,68,68,52,59,78,74,69,47,48,66,54,55,58,45,44,54,52,53,52,38,56,73,72,64,57,78,53,77,67,44,60,56,50,41,56,49,48,34,51,52,54,50,52,52,50,52,52,50,51,52,53,52,51,53,56,52,54,56,65,62,76,76,111